Protein AF-A0A2A2Q968-F1 (afdb_monomer)

Mean predicted aligned error: 15.02 Å

Nearest PDB structures (foldseek):
  7ay3-assembly1_A  TM=5.368E-01  e=2.039E-04  uncultured bacterium
  6kjl-assembly1_A  TM=5.399E-01  e=2.958E-03  Bacillus sp. 41M-1
  2dcj-assembly1_B  TM=5.400E-01  e=4.885E-03  Bacillus sp. 41M-1
  6kka-assembly2_B  TM=5.449E-01  e=9.534E-03  Bacillus sp. 41M-1
  2dck-assembly1_A  TM=4.975E-01  e=1.066E-02  Bacillus sp. 41M-1

Structure (mmCIF, N/CA/C/O backbone):
data_AF-A0A2A2Q968-F1
#
_entry.id   AF-A0A2A2Q968-F1
#
loop_
_atom_site.group_PDB
_atom_site.id
_atom_site.type_symbol
_atom_site.label_atom_id
_atom_site.label_alt_id
_atom_site.label_comp_id
_atom_site.label_asym_id
_atom_site.label_entity_id
_atom_site.label_seq_id
_atom_site.pdbx_PDB_ins_code
_atom_site.Cartn_x
_atom_site.Cartn_y
_atom_site.Cartn_z
_atom_site.occupancy
_atom_site.B_iso_or_equiv
_atom_site.auth_seq_id
_atom_site.auth_comp_id
_atom_site.auth_asym_id
_atom_site.auth_atom_id
_atom_site.pdbx_PDB_model_num
ATOM 1 N N . MET A 1 1 ? 10.292 7.389 -37.054 1.00 38.84 1 MET A N 1
ATOM 2 C CA . MET A 1 1 ? 8.969 7.246 -36.407 1.00 38.84 1 MET A CA 1
ATOM 3 C C . MET A 1 1 ? 9.194 7.067 -34.912 1.00 38.84 1 MET A C 1
ATOM 5 O O . MET A 1 1 ? 9.838 6.102 -34.530 1.00 38.84 1 MET A O 1
ATOM 9 N N . LYS A 1 2 ? 8.790 8.039 -34.086 1.00 26.62 2 LYS A N 1
ATOM 10 C CA . LYS A 1 2 ? 8.903 7.987 -32.615 1.00 26.62 2 LYS A CA 1
ATOM 11 C C . LYS A 1 2 ? 7.632 7.336 -32.045 1.00 26.62 2 LYS A C 1
ATOM 13 O O . LYS A 1 2 ? 6.558 7.784 -32.443 1.00 26.62 2 LYS A O 1
ATOM 18 N N . PRO A 1 3 ? 7.698 6.357 -31.128 1.00 39.06 3 PRO A N 1
ATOM 19 C CA . PRO A 1 3 ? 6.503 5.900 -30.434 1.00 39.06 3 PRO A CA 1
ATOM 20 C C . PRO A 1 3 ? 6.161 6.864 -29.288 1.00 39.06 3 PRO A C 1
ATOM 22 O O . PRO A 1 3 ? 6.958 7.083 -28.376 1.00 39.06 3 PRO A O 1
ATOM 25 N N . LEU A 1 4 ? 4.967 7.459 -29.362 1.00 30.78 4 LEU A N 1
ATOM 26 C CA . LEU A 1 4 ? 4.315 8.146 -28.250 1.00 30.78 4 LEU A CA 1
ATOM 27 C C . LEU A 1 4 ? 3.847 7.092 -27.235 1.00 30.78 4 LEU A C 1
ATOM 29 O O . LEU A 1 4 ? 2.854 6.409 -27.467 1.00 30.78 4 LEU A O 1
ATOM 33 N N . PHE A 1 5 ? 4.525 6.989 -26.095 1.00 29.70 5 PHE A N 1
ATOM 34 C CA . PHE A 1 5 ? 3.937 6.403 -24.892 1.00 29.70 5 PHE A CA 1
ATOM 35 C C . PHE A 1 5 ? 3.218 7.520 -24.131 1.00 29.70 5 PHE A C 1
ATOM 37 O O . PHE A 1 5 ? 3.850 8.391 -23.535 1.00 29.70 5 PHE A O 1
ATOM 44 N N . HIS A 1 6 ? 1.888 7.532 -24.188 1.00 29.98 6 HIS A N 1
ATOM 45 C CA . HIS A 1 6 ? 1.076 8.331 -23.277 1.00 29.98 6 HIS A CA 1
ATOM 46 C C . HIS A 1 6 ? 0.893 7.563 -21.969 1.00 29.98 6 HIS A C 1
ATOM 48 O O . HIS A 1 6 ? 0.294 6.491 -21.938 1.00 29.98 6 HIS A O 1
ATOM 54 N N . ALA A 1 7 ? 1.439 8.127 -20.893 1.00 32.25 7 ALA A N 1
ATOM 55 C CA . ALA A 1 7 ? 1.190 7.695 -19.530 1.00 32.25 7 ALA A CA 1
ATOM 56 C C . ALA A 1 7 ? -0.286 7.945 -19.177 1.00 32.25 7 ALA A C 1
ATOM 58 O O . ALA A 1 7 ? -0.768 9.077 -19.232 1.00 32.25 7 ALA A O 1
ATOM 59 N N . LEU A 1 8 ? -1.003 6.880 -18.820 1.00 30.36 8 LEU A N 1
ATOM 60 C CA . LEU A 1 8 ? -2.335 6.954 -18.227 1.00 30.36 8 LEU A CA 1
ATOM 61 C C . LEU A 1 8 ? -2.199 7.505 -16.801 1.00 30.36 8 LEU A C 1
ATOM 63 O O . LEU A 1 8 ? -1.904 6.774 -15.861 1.00 30.36 8 LEU A O 1
ATOM 67 N N . ASN A 1 9 ? -2.393 8.815 -16.648 1.00 26.88 9 ASN A N 1
ATOM 68 C CA . ASN A 1 9 ? -2.528 9.458 -15.344 1.00 26.88 9 ASN A CA 1
ATOM 69 C C . ASN A 1 9 ? -3.903 9.107 -14.758 1.00 26.88 9 ASN A C 1
ATOM 71 O O . ASN A 1 9 ? -4.917 9.689 -15.136 1.00 26.88 9 ASN A O 1
ATOM 75 N N . PHE A 1 10 ? -3.933 8.138 -13.84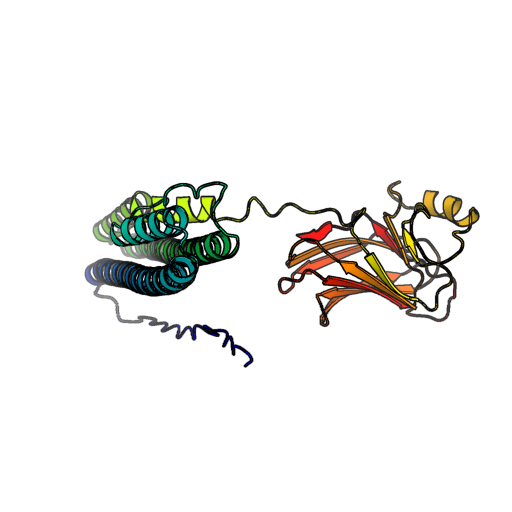6 1.00 31.28 10 PHE A N 1
ATOM 76 C CA . PHE A 1 10 ? -5.126 7.750 -13.100 1.00 31.28 10 PHE A CA 1
ATOM 77 C C . PHE A 1 10 ? -5.189 8.570 -11.804 1.00 31.28 10 PHE A C 1
ATOM 79 O O . PHE A 1 10 ? -4.562 8.225 -10.805 1.00 31.28 10 PHE A O 1
ATOM 86 N N . THR A 1 11 ? -5.900 9.697 -11.817 1.00 27.48 11 THR A N 1
ATOM 87 C CA . THR A 1 11 ? -6.206 10.476 -10.608 1.00 27.48 11 THR A CA 1
ATOM 88 C C . THR A 1 11 ? -7.576 10.064 -10.065 1.00 27.48 11 THR A C 1
ATOM 90 O O . THR A 1 11 ? -8.596 10.393 -10.674 1.00 27.48 11 THR A O 1
ATOM 93 N N . PRO A 1 12 ? -7.662 9.371 -8.914 1.00 34.50 12 PRO A N 1
ATOM 94 C CA . PRO A 1 12 ? -8.949 9.103 -8.295 1.00 34.50 12 PRO A CA 1
ATOM 95 C C . PRO A 1 12 ? -9.427 10.368 -7.570 1.00 34.50 12 PRO A C 1
ATOM 97 O O . PRO A 1 12 ? -8.892 10.761 -6.535 1.00 34.50 12 PRO A O 1
ATOM 100 N N . ARG A 1 13 ? -10.460 11.020 -8.114 1.00 30.14 13 ARG A N 1
ATOM 101 C CA . ARG A 1 13 ? -11.271 11.986 -7.363 1.00 30.14 13 ARG A CA 1
ATOM 102 C C . ARG A 1 13 ? -12.138 11.209 -6.373 1.00 30.14 13 ARG A C 1
ATOM 104 O O . ARG A 1 13 ? -13.133 10.606 -6.761 1.00 30.14 13 ARG A O 1
ATOM 111 N N . PHE A 1 14 ? -11.753 11.214 -5.101 1.00 30.59 14 PHE A N 1
ATOM 112 C CA . PHE A 1 14 ? -12.598 10.726 -4.015 1.00 30.59 14 PHE A CA 1
ATOM 113 C C . PHE A 1 14 ? -13.671 11.771 -3.700 1.00 30.59 14 PHE A C 1
ATOM 115 O O . PHE A 1 14 ? -13.377 12.825 -3.141 1.00 30.59 14 PHE A O 1
ATOM 122 N N . LEU A 1 15 ? -14.920 11.476 -4.059 1.00 27.20 15 LEU A N 1
ATOM 123 C CA . LEU A 1 15 ? -16.084 12.170 -3.519 1.00 27.20 15 LEU A CA 1
ATOM 124 C C . LEU A 1 15 ? -16.512 11.414 -2.252 1.00 27.20 15 LEU A C 1
ATOM 126 O O . LEU A 1 15 ? -17.123 10.350 -2.330 1.00 27.20 15 LEU A O 1
ATOM 130 N N . ALA A 1 16 ? -16.130 11.918 -1.080 1.00 29.25 16 ALA A N 1
ATOM 131 C CA . ALA A 1 16 ? -16.598 11.389 0.195 1.00 29.25 16 ALA A CA 1
ATOM 132 C C . ALA A 1 16 ? -18.006 11.934 0.468 1.00 29.25 16 ALA A C 1
ATOM 134 O O . ALA A 1 16 ? -18.166 13.089 0.857 1.00 29.25 16 ALA A O 1
ATOM 135 N N . VAL A 1 17 ? -19.034 11.113 0.253 1.00 31.19 17 VAL A N 1
ATOM 136 C CA . VAL A 1 17 ? -20.395 11.428 0.698 1.00 31.19 17 VAL A CA 1
ATOM 137 C C . VAL A 1 17 ? -20.523 10.990 2.157 1.00 31.19 17 VAL A C 1
ATOM 139 O O . VAL A 1 17 ? -20.694 9.811 2.462 1.00 31.19 17 VAL A O 1
ATOM 142 N N . PHE A 1 18 ? -20.394 11.956 3.064 1.00 34.81 18 PHE A N 1
ATOM 143 C CA . PHE A 1 18 ? -20.749 11.821 4.475 1.00 34.81 18 PHE A CA 1
ATOM 144 C C . PHE A 1 18 ? -22.265 12.003 4.610 1.00 34.81 18 PHE A C 1
ATOM 146 O O . PHE A 1 18 ? -22.760 13.120 4.492 1.00 34.81 18 PHE A O 1
ATOM 153 N N . PHE A 1 19 ? -23.004 10.925 4.869 1.00 39.06 19 PHE A N 1
ATOM 154 C CA . PHE A 1 19 ? -24.360 11.038 5.407 1.00 39.06 19 PHE A CA 1
ATOM 155 C C . PHE A 1 19 ? -24.296 10.866 6.926 1.00 39.06 19 PHE A C 1
ATOM 157 O O . PHE A 1 19 ? -24.069 9.768 7.428 1.00 39.06 19 PHE A O 1
ATOM 164 N N . LEU A 1 20 ? -24.454 11.989 7.631 1.00 46.66 20 LEU A N 1
ATOM 165 C CA . LEU A 1 20 ? -24.782 12.062 9.053 1.00 46.66 20 LEU A CA 1
ATOM 166 C C . LEU A 1 20 ? -26.306 11.881 9.167 1.00 46.66 20 LEU A C 1
ATOM 168 O O . LEU A 1 20 ? -27.046 12.703 8.630 1.00 46.66 20 LEU A O 1
ATOM 172 N N . PHE A 1 21 ? -26.783 10.835 9.843 1.00 49.59 21 PHE A N 1
ATOM 173 C CA . PHE A 1 21 ? -28.204 10.692 10.173 1.00 49.59 21 PHE A CA 1
ATOM 174 C C . PHE A 1 21 ? -28.447 11.175 11.607 1.00 49.59 21 PHE A C 1
ATOM 176 O O . PHE A 1 21 ? -27.921 10.607 12.560 1.00 49.59 21 PHE A O 1
ATOM 183 N N . ALA A 1 22 ? -29.240 12.239 11.746 1.00 42.78 22 ALA A N 1
ATOM 184 C CA . ALA A 1 22 ? -29.816 12.703 13.004 1.00 42.78 22 ALA A CA 1
ATOM 185 C C . ALA A 1 22 ? -31.347 12.724 12.842 1.00 42.78 22 ALA A C 1
ATOM 187 O O . ALA A 1 22 ? -31.871 13.530 12.074 1.00 42.78 22 ALA A O 1
ATOM 188 N N . GLY A 1 23 ? -32.053 11.822 13.531 1.00 36.41 23 GLY A N 1
ATOM 189 C CA . GLY A 1 23 ? -33.518 11.690 13.524 1.00 36.41 23 GLY A CA 1
ATOM 190 C C . GLY A 1 23 ? -34.058 11.137 14.858 1.00 36.41 23 GLY A C 1
ATOM 191 O O . GLY A 1 23 ? -33.265 10.614 15.642 1.00 36.41 23 GLY A O 1
ATOM 192 N N . PRO A 1 24 ? -35.363 11.307 15.172 1.00 38.56 24 PRO A N 1
ATOM 193 C CA . PRO A 1 24 ? -35.892 11.244 16.537 1.00 38.56 24 PRO A CA 1
ATOM 194 C C . PRO A 1 24 ? -36.118 9.825 17.090 1.00 38.56 24 PRO A C 1
ATOM 196 O O . PRO A 1 24 ? -36.399 8.878 16.360 1.00 38.56 24 PRO A O 1
ATOM 199 N N . LEU A 1 25 ? -36.030 9.730 18.425 1.00 42.38 25 LEU A N 1
ATOM 200 C CA . LEU A 1 25 ? -36.123 8.532 19.268 1.00 42.38 25 LEU A CA 1
ATOM 201 C C . LEU A 1 25 ? -37.492 7.824 19.182 1.00 42.38 25 LEU A C 1
ATOM 203 O O . LEU A 1 25 ? -38.396 8.115 19.962 1.00 42.38 25 LEU A O 1
ATOM 207 N N . ALA A 1 26 ? -37.612 6.840 18.293 1.00 39.88 26 ALA A N 1
ATOM 208 C CA . ALA A 1 26 ? -38.523 5.694 18.457 1.00 39.88 26 ALA A CA 1
ATOM 209 C C . ALA A 1 26 ? -38.026 4.402 17.764 1.00 39.88 26 ALA A C 1
ATOM 211 O O . ALA A 1 26 ? -38.693 3.379 17.836 1.00 39.88 26 ALA A O 1
ATOM 212 N N . ALA A 1 27 ? -36.844 4.414 17.139 1.00 51.31 27 ALA A N 1
ATOM 213 C CA . ALA A 1 27 ? -36.456 3.451 16.105 1.00 51.31 27 ALA A CA 1
ATOM 214 C C . ALA A 1 27 ? -35.133 2.728 16.427 1.00 51.31 27 ALA A C 1
ATOM 216 O O . ALA A 1 27 ? -34.191 2.783 15.653 1.00 51.31 27 ALA A O 1
ATOM 217 N N . ALA A 1 28 ? -35.006 2.117 17.608 1.00 52.50 28 ALA A N 1
ATOM 218 C CA . ALA A 1 28 ? -33.744 1.465 17.990 1.00 52.50 28 ALA A CA 1
ATOM 219 C C . ALA A 1 28 ? -33.481 0.150 17.232 1.00 52.50 28 ALA A C 1
ATOM 221 O O . ALA A 1 28 ? -32.337 -0.128 16.882 1.00 52.50 28 ALA A O 1
ATOM 222 N N . GLU A 1 29 ? -34.534 -0.635 16.993 1.00 51.69 29 GLU A N 1
ATOM 223 C CA . GLU A 1 29 ? -34.479 -1.915 16.271 1.00 51.69 29 GLU A CA 1
ATOM 224 C C . GLU A 1 29 ? -34.199 -1.673 14.779 1.00 51.69 29 GLU A C 1
ATOM 226 O O . GLU A 1 29 ? -33.207 -2.169 14.246 1.00 51.69 29 GLU A O 1
ATOM 231 N N . ASP A 1 30 ? -34.965 -0.761 14.168 1.00 63.50 30 ASP A N 1
ATOM 232 C CA . ASP A 1 30 ? -34.755 -0.286 12.795 1.00 63.50 30 ASP A CA 1
ATOM 233 C C . ASP A 1 30 ? -33.333 0.256 12.564 1.00 63.50 30 ASP A C 1
ATOM 235 O O . ASP A 1 30 ? -32.808 0.172 11.458 1.00 63.50 30 ASP A O 1
ATOM 239 N N . GLU A 1 31 ? -32.687 0.842 13.576 1.00 80.62 31 GLU A N 1
ATOM 240 C CA . GLU A 1 31 ? -31.382 1.484 13.405 1.00 80.62 31 GLU A CA 1
ATOM 241 C C . GLU A 1 31 ? -30.222 0.476 13.346 1.00 80.62 31 GLU A C 1
ATOM 243 O O . GLU A 1 31 ? -29.294 0.675 12.562 1.00 80.62 31 GLU A O 1
ATOM 248 N N . VAL A 1 32 ? -30.265 -0.621 14.115 1.00 85.56 32 VAL A N 1
ATOM 249 C CA . VAL A 1 32 ? -29.249 -1.691 14.024 1.00 85.56 32 VAL A CA 1
ATOM 250 C C . VAL A 1 32 ? -29.378 -2.435 12.693 1.00 85.56 32 VAL A C 1
ATOM 252 O O . VAL A 1 32 ? -28.372 -2.660 12.016 1.00 85.56 32 VAL A O 1
ATOM 255 N N . GLU A 1 33 ? -30.607 -2.730 12.271 1.00 87.00 33 GLU A N 1
ATOM 256 C CA . GLU A 1 33 ? -30.882 -3.352 10.974 1.00 87.00 33 GLU A CA 1
ATOM 257 C C . GLU A 1 33 ? -30.450 -2.444 9.809 1.00 87.00 33 GLU A C 1
ATOM 259 O O . GLU A 1 33 ? -29.757 -2.884 8.889 1.00 87.00 33 GLU A O 1
ATOM 264 N N . GLN A 1 34 ? -30.745 -1.140 9.872 1.00 88.31 34 GLN A N 1
ATOM 265 C CA . GLN A 1 34 ? -30.283 -0.171 8.869 1.00 88.31 34 GLN A CA 1
ATOM 266 C C . GLN A 1 34 ? -28.756 -0.099 8.774 1.00 88.31 34 GLN A C 1
ATOM 268 O O . GLN A 1 34 ? -28.214 0.037 7.671 1.00 88.31 34 GLN A O 1
ATOM 273 N N . LEU A 1 35 ? -28.047 -0.190 9.905 1.00 89.44 35 LEU A N 1
ATOM 274 C CA . LEU A 1 35 ? -26.585 -0.243 9.909 1.00 89.44 35 LEU A CA 1
ATOM 275 C C . LEU A 1 35 ? -26.077 -1.498 9.194 1.00 89.44 35 LEU A C 1
ATOM 277 O O . LEU A 1 35 ? -25.133 -1.400 8.406 1.00 89.44 35 LEU A O 1
ATOM 281 N N . GLN A 1 36 ? -26.711 -2.649 9.422 1.00 90.88 36 GLN A N 1
ATOM 282 C CA . GLN A 1 36 ? -26.355 -3.896 8.750 1.00 90.88 36 GLN A CA 1
ATOM 283 C C . GLN A 1 36 ? -26.597 -3.809 7.238 1.00 90.88 36 GLN A C 1
ATOM 285 O O . GLN A 1 36 ? -25.676 -4.058 6.461 1.00 90.88 36 GLN A O 1
ATOM 290 N N . VAL A 1 37 ? -27.775 -3.353 6.808 1.00 90.81 37 VAL A N 1
ATOM 291 C CA . VAL A 1 37 ? -28.098 -3.166 5.383 1.00 90.81 37 VAL A CA 1
ATOM 292 C C . VAL A 1 37 ? -27.105 -2.211 4.710 1.00 90.81 37 VAL A C 1
ATOM 294 O O . VAL A 1 37 ? -26.627 -2.457 3.598 1.00 90.81 37 VAL A O 1
ATOM 297 N N . ALA A 1 38 ? -26.748 -1.112 5.380 1.00 89.38 38 ALA A N 1
ATOM 298 C CA . ALA A 1 38 ? -25.768 -0.162 4.863 1.00 89.38 38 ALA A CA 1
ATOM 299 C C . ALA A 1 38 ? -24.358 -0.767 4.761 1.00 89.38 38 ALA A C 1
ATOM 301 O O . ALA A 1 38 ? -23.631 -0.466 3.807 1.00 89.38 38 ALA A O 1
ATOM 302 N N . PHE A 1 39 ? -23.966 -1.603 5.726 1.00 91.81 39 PHE A N 1
ATOM 303 C CA . PHE A 1 39 ? -22.702 -2.331 5.705 1.00 91.81 39 PHE A CA 1
ATOM 304 C C . PHE A 1 39 ? -22.655 -3.328 4.546 1.00 91.81 39 PHE A C 1
ATOM 306 O O . PHE A 1 39 ? -21.737 -3.253 3.731 1.00 91.81 39 PHE A O 1
ATOM 313 N N . GLU A 1 40 ? -23.660 -4.196 4.421 1.00 92.62 40 GLU A N 1
ATOM 314 C CA . GLU A 1 40 ? -23.745 -5.215 3.369 1.00 92.62 40 GLU A CA 1
ATOM 315 C C . GLU A 1 40 ? -23.697 -4.587 1.978 1.00 92.62 40 GLU A C 1
ATOM 317 O O . GLU A 1 40 ? -22.933 -5.028 1.117 1.00 92.62 40 GLU A O 1
ATOM 322 N N . LYS A 1 41 ? -24.427 -3.483 1.780 1.00 93.81 41 LYS A N 1
ATOM 323 C CA . LYS A 1 41 ? -24.377 -2.722 0.532 1.00 93.81 41 LYS A CA 1
ATOM 324 C C . LYS A 1 41 ? -22.966 -2.216 0.231 1.00 93.81 41 LYS A C 1
ATOM 326 O O . LYS A 1 41 ? -22.456 -2.439 -0.862 1.00 93.81 41 LYS A O 1
ATOM 331 N N . ARG A 1 42 ? -22.314 -1.550 1.190 1.00 91.56 42 ARG A N 1
ATOM 332 C CA . ARG A 1 42 ? -20.956 -1.007 0.994 1.00 91.56 42 ARG A CA 1
ATOM 333 C C . ARG A 1 42 ? -19.918 -2.104 0.780 1.00 91.56 42 ARG A C 1
ATOM 335 O O . ARG A 1 42 ? -18.971 -1.903 0.023 1.00 91.56 42 ARG A O 1
ATOM 342 N N . HIS A 1 43 ? -20.087 -3.242 1.441 1.00 92.19 43 HIS A N 1
ATOM 343 C CA . HIS A 1 43 ? -19.244 -4.411 1.250 1.00 92.19 43 HIS A CA 1
ATOM 344 C C . HIS A 1 43 ? -19.418 -4.985 -0.165 1.00 92.19 43 HIS A C 1
ATOM 346 O O . HIS A 1 43 ? -18.431 -5.217 -0.865 1.00 92.19 43 HIS A O 1
ATOM 352 N N . GLY A 1 44 ? -20.664 -5.114 -0.632 1.00 93.62 44 GLY A N 1
ATOM 353 C CA . GLY A 1 44 ? -20.989 -5.490 -2.009 1.00 93.62 44 GLY A CA 1
ATOM 354 C C . GLY A 1 44 ? -20.398 -4.528 -3.042 1.00 93.62 44 GLY A C 1
ATOM 355 O O . GLY A 1 44 ? -19.738 -4.971 -3.981 1.00 93.62 44 GLY A O 1
ATOM 356 N N . ASP A 1 45 ? -20.541 -3.217 -2.831 1.00 93.69 45 ASP A N 1
ATOM 357 C CA . ASP A 1 45 ? -19.965 -2.182 -3.698 1.00 93.69 45 ASP A CA 1
ATOM 358 C C . ASP A 1 45 ? -18.426 -2.281 -3.762 1.00 93.69 45 ASP A C 1
ATOM 360 O O . ASP A 1 45 ? -17.828 -2.115 -4.829 1.00 93.69 45 ASP A O 1
ATOM 364 N N . ALA A 1 46 ? -17.765 -2.577 -2.635 1.00 93.44 46 ALA A N 1
ATOM 365 C CA . ALA A 1 46 ? -16.316 -2.772 -2.589 1.00 93.44 46 ALA A CA 1
ATOM 366 C C . ALA A 1 46 ? -15.872 -3.997 -3.407 1.00 93.44 46 ALA A C 1
ATOM 368 O O . ALA A 1 46 ? -14.889 -3.906 -4.148 1.00 93.44 46 ALA A O 1
ATOM 369 N N . ASN A 1 47 ? -16.610 -5.108 -3.318 1.00 94.94 47 ASN A N 1
ATOM 370 C CA . ASN A 1 47 ? -16.352 -6.314 -4.109 1.00 94.94 47 ASN A CA 1
ATOM 371 C C . ASN A 1 47 ? -16.564 -6.059 -5.603 1.00 94.94 47 ASN A C 1
ATOM 373 O O . ASN A 1 47 ? -15.658 -6.302 -6.396 1.00 94.94 47 ASN A O 1
ATOM 377 N N . ALA A 1 48 ? -17.704 -5.472 -5.976 1.00 96.38 48 ALA A N 1
ATOM 378 C CA . ALA A 1 48 ? -18.018 -5.159 -7.367 1.00 96.38 48 ALA A CA 1
ATOM 379 C C . ALA A 1 48 ? -16.948 -4.257 -8.002 1.00 96.38 48 ALA A C 1
ATOM 381 O O . ALA A 1 48 ? -16.518 -4.482 -9.133 1.00 96.38 48 ALA A O 1
ATOM 382 N N . LYS A 1 49 ? -16.458 -3.265 -7.248 1.00 96.50 49 LYS A N 1
ATOM 383 C CA . LYS A 1 49 ? -15.382 -2.382 -7.700 1.00 96.50 49 LYS A CA 1
ATOM 384 C C . LYS A 1 49 ? -14.060 -3.123 -7.907 1.00 96.50 49 LYS A C 1
ATOM 386 O O . LYS A 1 49 ? -13.389 -2.866 -8.906 1.00 96.50 49 LYS A O 1
ATOM 391 N N . ARG A 1 50 ? -13.667 -4.010 -6.985 1.00 96.56 50 ARG A N 1
ATOM 392 C CA . ARG A 1 50 ? -12.465 -4.847 -7.148 1.00 96.56 50 ARG A CA 1
ATOM 393 C C . ARG A 1 50 ? -12.580 -5.679 -8.422 1.00 96.56 50 ARG A C 1
ATOM 395 O O . ARG A 1 50 ? -11.664 -5.654 -9.238 1.00 96.56 50 ARG A O 1
ATOM 402 N N . ASP A 1 51 ? -13.709 -6.354 -8.606 1.00 97.25 51 ASP A N 1
ATOM 403 C CA . ASP A 1 51 ? -13.930 -7.258 -9.735 1.00 97.25 51 ASP A CA 1
ATOM 404 C C . ASP A 1 51 ? -13.900 -6.500 -11.070 1.00 97.25 51 ASP A C 1
ATOM 406 O O . ASP A 1 51 ? -13.245 -6.929 -12.020 1.00 97.25 51 ASP A O 1
ATOM 410 N N . GLU A 1 52 ? -14.501 -5.306 -11.127 1.00 97.88 52 GLU A N 1
ATOM 411 C CA . GLU A 1 52 ? -14.410 -4.419 -12.290 1.00 97.88 52 GLU A CA 1
ATOM 412 C C . GLU A 1 52 ? -12.955 -4.015 -12.595 1.00 97.88 52 GLU A C 1
ATOM 414 O O . GLU A 1 52 ? -12.533 -3.990 -13.756 1.00 97.88 52 GLU A O 1
ATOM 419 N N . GLN A 1 53 ? -12.169 -3.680 -11.566 1.00 97.12 53 GLN A N 1
ATOM 420 C CA . GLN A 1 53 ? -10.765 -3.299 -11.730 1.00 97.12 53 GLN A CA 1
ATOM 421 C C . GLN A 1 53 ? -9.900 -4.473 -12.204 1.00 97.12 53 GLN A C 1
ATOM 423 O O . GLN A 1 53 ? -9.065 -4.277 -13.090 1.00 97.12 53 GLN A O 1
ATOM 428 N N . LEU A 1 54 ? -10.115 -5.674 -11.660 1.00 97.31 54 LEU A N 1
ATOM 429 C CA . LEU A 1 54 ? -9.419 -6.892 -12.079 1.00 97.31 54 LEU A CA 1
ATOM 430 C C . LEU A 1 54 ? -9.758 -7.252 -13.528 1.00 97.31 54 LEU A C 1
ATOM 432 O O . LEU A 1 54 ? -8.845 -7.403 -14.335 1.00 97.31 54 LEU A O 1
ATOM 436 N N . ALA A 1 55 ? -11.040 -7.248 -13.902 1.00 97.31 55 ALA A N 1
ATOM 437 C CA . ALA A 1 55 ? -11.466 -7.540 -15.270 1.00 97.31 55 ALA A CA 1
ATOM 438 C C . ALA A 1 55 ? -10.849 -6.568 -16.295 1.00 97.31 55 ALA A C 1
ATOM 440 O O . ALA A 1 55 ? -10.397 -6.968 -17.375 1.00 97.31 55 ALA A O 1
ATOM 441 N N . LYS A 1 56 ? -10.774 -5.272 -15.954 1.00 97.75 56 LYS A N 1
ATOM 442 C CA . LYS A 1 56 ? -10.093 -4.266 -16.788 1.00 97.75 56 LYS A CA 1
ATOM 443 C C . LYS A 1 56 ? -8.593 -4.529 -16.895 1.00 97.75 56 LYS A C 1
ATOM 445 O O . LYS A 1 56 ? -8.038 -4.407 -17.990 1.00 97.75 56 LYS A O 1
ATOM 450 N N . LEU A 1 57 ? -7.940 -4.877 -15.786 1.00 97.94 57 LEU A N 1
ATOM 451 C CA . LEU A 1 57 ? -6.513 -5.191 -15.760 1.00 97.94 57 LEU A CA 1
ATOM 452 C C . LEU A 1 57 ? -6.196 -6.422 -16.622 1.00 97.94 57 LEU A C 1
ATOM 454 O O . LEU A 1 57 ? -5.294 -6.364 -17.455 1.00 97.94 57 LEU A O 1
ATOM 458 N N . GLU A 1 58 ? -6.960 -7.501 -16.474 1.00 97.62 58 GLU A N 1
ATOM 459 C CA . GLU A 1 58 ? -6.808 -8.748 -17.234 1.00 97.62 58 GLU A CA 1
ATOM 460 C C . GLU A 1 58 ? -7.042 -8.536 -18.733 1.00 97.62 58 GLU A C 1
ATOM 462 O O . GLU A 1 58 ? -6.252 -8.991 -19.565 1.00 97.62 58 GLU A O 1
ATOM 467 N N . THR A 1 59 ? -8.066 -7.760 -19.097 1.00 98.06 59 THR A N 1
ATOM 468 C CA . THR A 1 59 ? -8.323 -7.375 -20.494 1.00 98.06 59 THR A CA 1
ATOM 469 C C . THR A 1 59 ? -7.149 -6.584 -21.079 1.00 98.06 59 THR A C 1
ATOM 471 O O . THR A 1 59 ? -6.694 -6.855 -22.191 1.00 98.06 59 THR A O 1
ATOM 474 N N . GLY A 1 60 ? -6.621 -5.609 -20.332 1.00 97.81 60 GLY A N 1
ATOM 475 C CA . GLY A 1 60 ? -5.473 -4.815 -20.770 1.00 97.81 60 GLY A CA 1
ATOM 476 C C . GLY A 1 60 ? -4.201 -5.653 -20.922 1.00 97.81 60 GLY A C 1
ATOM 477 O O . GLY A 1 60 ? -3.470 -5.503 -21.904 1.00 97.81 60 GLY A O 1
ATOM 478 N N . TYR A 1 61 ? -3.959 -6.563 -19.980 1.00 98.31 61 TYR A N 1
ATOM 479 C CA . TYR A 1 61 ? -2.784 -7.423 -19.977 1.00 98.31 61 TYR A CA 1
ATOM 480 C C . TYR A 1 61 ? -2.810 -8.447 -21.113 1.00 98.31 61 TYR A C 1
ATOM 482 O O . TYR A 1 61 ? -1.852 -8.531 -21.881 1.00 98.31 61 TYR A O 1
ATOM 490 N N . THR A 1 62 ? -3.929 -9.145 -21.311 1.00 98.19 62 THR A N 1
ATOM 491 C CA . THR A 1 62 ? -4.094 -10.090 -22.430 1.00 98.19 62 THR A CA 1
ATOM 492 C C . THR A 1 62 ? -3.988 -9.395 -23.789 1.00 98.19 62 THR A C 1
ATOM 494 O O . THR A 1 62 ? -3.369 -9.929 -24.710 1.00 98.19 62 THR A O 1
ATOM 497 N N . ALA A 1 63 ? -4.500 -8.167 -23.931 1.00 98.12 63 ALA A N 1
ATOM 498 C CA . ALA A 1 63 ? -4.303 -7.374 -25.144 1.00 98.12 63 ALA A CA 1
ATOM 499 C C . ALA A 1 63 ? -2.823 -7.018 -25.384 1.00 98.12 63 ALA A C 1
ATOM 501 O O . ALA A 1 63 ? -2.359 -7.059 -26.526 1.00 98.12 63 ALA A O 1
ATOM 502 N N . ALA A 1 64 ? -2.069 -6.685 -24.331 1.00 97.88 64 ALA A N 1
ATOM 503 C CA . ALA A 1 64 ? -0.635 -6.423 -24.431 1.00 97.88 64 ALA A CA 1
ATOM 504 C C . ALA A 1 64 ? 0.158 -7.688 -24.804 1.00 97.88 64 ALA A C 1
ATOM 506 O O . ALA A 1 64 ? 1.009 -7.626 -25.692 1.00 97.88 64 ALA A O 1
ATOM 507 N N . LEU A 1 65 ? -0.170 -8.835 -24.199 1.00 98.06 65 LEU A N 1
ATOM 508 C CA . LEU A 1 65 ? 0.423 -10.131 -24.536 1.00 98.06 65 LEU A CA 1
ATOM 509 C C . LEU A 1 65 ? 0.163 -10.506 -25.998 1.00 98.06 65 LEU A C 1
ATOM 511 O O . LEU A 1 65 ? 1.100 -10.877 -26.693 1.00 98.06 65 LEU A O 1
ATOM 515 N N . ASN A 1 66 ? -1.060 -10.329 -26.506 1.00 97.69 66 ASN A N 1
ATOM 516 C CA . ASN A 1 66 ? -1.381 -10.614 -27.909 1.00 97.69 66 ASN A CA 1
ATOM 517 C C . ASN A 1 66 ? -0.563 -9.759 -28.893 1.00 97.69 66 ASN A C 1
ATOM 519 O O . ASN A 1 66 ? -0.052 -10.275 -29.885 1.00 97.69 66 ASN A O 1
ATOM 523 N N . ARG A 1 67 ? -0.355 -8.470 -28.594 1.00 97.50 67 ARG A N 1
ATOM 524 C CA . ARG A 1 67 ? 0.537 -7.616 -29.401 1.00 97.50 67 ARG A CA 1
ATOM 525 C C . ARG A 1 67 ? 1.985 -8.106 -29.361 1.00 97.50 67 ARG A C 1
ATOM 527 O O . ARG A 1 67 ? 2.678 -8.047 -30.375 1.00 97.50 67 ARG A O 1
ATOM 534 N N . HIS A 1 68 ? 2.443 -8.584 -28.202 1.00 96.44 68 HIS A N 1
ATOM 535 C CA . HIS A 1 68 ? 3.786 -9.148 -28.057 1.00 96.44 68 HIS A CA 1
ATOM 536 C C . HIS A 1 68 ? 3.931 -10.472 -28.815 1.00 96.44 68 HIS A C 1
ATOM 538 O O . HIS A 1 68 ? 4.921 -10.676 -29.512 1.00 96.44 68 HIS A O 1
ATOM 544 N N . ILE A 1 69 ? 2.903 -11.322 -28.782 1.00 97.12 69 ILE A N 1
ATOM 545 C CA . ILE A 1 69 ? 2.815 -12.541 -29.591 1.00 97.12 69 ILE A CA 1
ATOM 546 C C . ILE A 1 69 ? 2.996 -12.208 -31.074 1.00 97.12 69 ILE A C 1
ATOM 548 O O . ILE A 1 69 ? 3.803 -12.848 -31.741 1.00 97.12 69 ILE A O 1
ATOM 552 N N . ASP A 1 70 ? 2.300 -11.200 -31.602 1.00 96.50 70 ASP A N 1
ATOM 553 C CA . ASP A 1 70 ? 2.404 -10.848 -33.024 1.00 96.50 70 ASP A CA 1
ATOM 554 C C . ASP A 1 70 ? 3.804 -10.345 -33.413 1.00 96.50 70 ASP A C 1
ATOM 556 O O . ASP A 1 70 ? 4.299 -10.651 -34.500 1.00 96.50 70 ASP A O 1
ATOM 560 N N . LYS A 1 71 ? 4.491 -9.655 -32.497 1.00 94.62 71 LYS A N 1
ATOM 561 C CA . LYS A 1 71 ? 5.890 -9.241 -32.671 1.00 94.62 71 LYS A CA 1
ATOM 562 C C . LYS A 1 71 ? 6.843 -10.439 -32.718 1.00 94.62 71 LYS A C 1
ATOM 564 O O . LYS A 1 71 ? 7.708 -10.495 -33.587 1.00 94.62 71 LYS A O 1
ATOM 569 N N . VAL A 1 72 ? 6.676 -11.400 -31.812 1.00 94.00 72 VAL A N 1
ATOM 570 C CA . VAL A 1 72 ? 7.511 -12.611 -31.737 1.00 94.00 72 VAL A CA 1
ATOM 571 C C . VAL A 1 72 ? 7.219 -13.575 -32.896 1.00 94.00 72 VAL A C 1
ATOM 573 O O . VAL A 1 72 ? 8.134 -14.204 -33.433 1.00 94.00 72 VAL A O 1
ATOM 576 N N . LYS A 1 73 ? 5.966 -13.655 -33.364 1.00 95.06 73 LYS A N 1
ATOM 577 C CA . LYS A 1 73 ? 5.614 -14.403 -34.583 1.00 95.06 73 LYS A CA 1
ATOM 578 C C . LYS A 1 73 ? 6.418 -13.913 -35.785 1.00 95.06 73 LYS A C 1
ATOM 580 O O . LYS A 1 73 ? 6.907 -14.732 -36.556 1.00 95.06 73 LYS A O 1
ATOM 585 N N . ALA A 1 74 ? 6.597 -12.597 -35.923 1.00 93.94 74 ALA A N 1
ATOM 586 C CA . ALA A 1 74 ? 7.370 -12.017 -37.019 1.00 93.94 74 ALA A CA 1
ATOM 587 C C . ALA A 1 74 ? 8.859 -12.415 -36.990 1.00 93.94 74 ALA A C 1
ATOM 589 O O . ALA A 1 74 ? 9.503 -12.415 -38.036 1.00 93.94 74 ALA A O 1
ATOM 590 N N . SER A 1 75 ? 9.402 -12.789 -35.825 1.00 90.81 75 SER A N 1
ATOM 591 C CA . SER A 1 75 ? 10.771 -13.302 -35.693 1.00 90.81 75 SER A CA 1
ATOM 592 C C . SER A 1 75 ? 10.887 -14.826 -35.837 1.00 90.81 75 SER A C 1
ATOM 594 O O . SER A 1 75 ? 11.994 -15.349 -35.761 1.00 90.81 75 SER A O 1
ATOM 596 N N . GLY A 1 76 ? 9.777 -15.549 -36.028 1.00 93.19 76 GLY A N 1
ATOM 597 C CA . GLY A 1 76 ? 9.777 -17.002 -36.230 1.00 93.19 76 GLY A CA 1
ATOM 598 C C . GLY A 1 76 ? 10.132 -17.837 -34.993 1.00 93.19 76 GLY A C 1
ATOM 599 O O . GLY A 1 76 ? 10.494 -19.002 -35.143 1.00 93.19 76 GLY A O 1
ATOM 600 N N . ASN A 1 77 ? 10.038 -17.279 -33.779 1.00 91.56 77 ASN A N 1
ATOM 601 C CA . ASN A 1 77 ? 10.343 -18.014 -32.547 1.00 91.56 77 ASN A CA 1
ATOM 602 C C . ASN A 1 77 ? 9.080 -18.679 -31.974 1.00 91.56 77 ASN A C 1
ATOM 604 O O . ASN A 1 77 ? 8.290 -18.033 -31.286 1.00 91.56 77 ASN A O 1
ATOM 608 N N . LEU A 1 78 ? 8.883 -19.968 -32.267 1.00 92.56 78 LEU A N 1
ATOM 609 C CA . LEU A 1 78 ? 7.705 -20.721 -31.825 1.00 92.56 78 LEU A CA 1
ATOM 610 C C . LEU A 1 78 ? 7.625 -20.866 -30.296 1.00 92.56 78 LEU A C 1
ATOM 612 O O . LEU A 1 78 ? 6.541 -20.726 -29.740 1.00 92.56 78 LEU A O 1
ATOM 616 N N . GLU A 1 79 ? 8.750 -21.096 -29.620 1.00 92.50 79 GLU A N 1
ATOM 617 C CA . GLU A 1 79 ? 8.788 -21.318 -28.165 1.00 92.50 79 GLU A CA 1
ATOM 618 C C . GLU A 1 79 ? 8.304 -20.089 -27.383 1.00 92.50 79 GLU A C 1
ATOM 620 O O . GLU A 1 79 ? 7.478 -20.189 -26.471 1.00 92.50 79 GLU A O 1
ATOM 625 N N . ASP A 1 80 ? 8.749 -18.899 -27.791 1.00 92.19 80 ASP A N 1
ATOM 626 C CA . ASP A 1 80 ? 8.305 -17.643 -27.181 1.00 92.19 80 ASP A CA 1
ATOM 627 C C . ASP A 1 80 ? 6.808 -17.390 -27.444 1.00 92.19 80 ASP A C 1
ATOM 629 O O . ASP A 1 80 ? 6.097 -16.895 -26.567 1.00 92.19 80 ASP A O 1
ATOM 633 N N . VAL A 1 81 ? 6.303 -17.756 -28.631 1.00 95.56 81 VAL A N 1
ATOM 634 C CA . VAL A 1 81 ? 4.870 -17.654 -28.957 1.00 95.56 81 VAL A CA 1
ATOM 635 C C . VAL A 1 81 ? 4.036 -18.582 -28.076 1.00 95.56 81 VAL A C 1
ATOM 637 O O . VAL A 1 81 ? 3.000 -18.151 -27.569 1.00 95.56 81 VAL A O 1
ATOM 640 N N . LEU A 1 82 ? 4.468 -19.832 -27.887 1.00 95.06 82 LEU A N 1
ATOM 641 C CA . LEU A 1 82 ? 3.769 -20.798 -27.036 1.00 95.06 82 LEU A CA 1
ATOM 642 C C . LEU A 1 82 ? 3.730 -20.318 -25.586 1.00 95.06 82 LEU A C 1
ATOM 644 O O . LEU A 1 82 ? 2.649 -20.235 -25.011 1.00 95.06 82 LEU A O 1
ATOM 648 N N . THR A 1 83 ? 4.870 -19.875 -25.053 1.00 95.06 83 THR A N 1
ATOM 649 C CA . THR A 1 83 ? 4.965 -19.355 -23.681 1.00 95.06 83 THR A CA 1
ATOM 650 C C . THR A 1 83 ? 3.998 -18.187 -23.448 1.00 95.06 83 THR A C 1
ATOM 652 O O . THR A 1 83 ? 3.283 -18.145 -22.449 1.00 95.06 83 THR A O 1
ATOM 655 N N . LEU A 1 84 ? 3.942 -17.228 -24.376 1.00 96.69 84 LEU A N 1
ATOM 656 C CA . LEU A 1 84 ? 3.037 -16.082 -24.257 1.00 96.69 84 LEU A CA 1
ATOM 657 C C . LEU A 1 84 ? 1.565 -16.475 -24.400 1.00 96.69 84 LEU A C 1
ATOM 659 O O . LEU A 1 84 ? 0.705 -15.867 -23.764 1.00 96.69 84 LEU A O 1
ATOM 663 N N . ARG A 1 85 ? 1.257 -17.467 -25.241 1.00 96.62 85 ARG A N 1
ATOM 664 C CA . ARG A 1 85 ? -0.108 -17.979 -25.389 1.00 96.62 85 ARG A CA 1
ATOM 665 C C . ARG A 1 85 ? -0.571 -18.668 -24.110 1.00 96.62 85 ARG A C 1
ATOM 667 O O . ARG A 1 85 ? -1.697 -18.436 -23.685 1.00 96.62 85 ARG A O 1
ATOM 674 N N . ASP A 1 86 ? 0.291 -19.468 -23.499 1.00 96.31 86 ASP A N 1
ATOM 675 C CA . ASP A 1 86 ? -0.024 -20.177 -22.262 1.00 96.31 86 ASP A CA 1
ATOM 676 C C . ASP A 1 86 ? -0.273 -19.186 -21.114 1.00 96.31 86 ASP A C 1
ATOM 678 O O . ASP A 1 86 ? -1.223 -19.356 -20.353 1.00 96.31 86 ASP A O 1
ATOM 682 N N . GLU A 1 87 ? 0.479 -18.081 -21.060 1.00 97.44 87 GLU A N 1
ATOM 683 C CA . GLU A 1 87 ? 0.212 -16.975 -20.130 1.00 97.44 87 GLU A CA 1
ATOM 684 C C . GLU A 1 87 ? -1.173 -16.341 -20.358 1.00 97.44 87 GLU A C 1
ATOM 686 O O . GLU A 1 87 ? -1.913 -16.100 -19.403 1.00 97.44 87 GLU A O 1
ATOM 691 N N . VAL A 1 88 ? -1.559 -16.080 -21.616 1.00 97.62 88 VAL A N 1
ATOM 692 C CA . VAL A 1 88 ? -2.891 -15.533 -21.943 1.00 97.62 88 VAL A CA 1
ATOM 693 C C . VAL A 1 88 ? -4.000 -16.462 -21.452 1.00 97.62 88 VAL A C 1
ATOM 695 O O . VAL A 1 88 ? -4.985 -15.989 -20.883 1.00 97.62 88 VAL A O 1
ATOM 698 N N . GLU A 1 89 ? -3.855 -17.767 -21.668 1.00 97.12 89 GLU A N 1
ATOM 699 C CA . GLU A 1 89 ? -4.848 -18.748 -21.233 1.00 97.12 89 GLU A CA 1
ATOM 700 C C . GLU A 1 89 ? -4.878 -18.891 -19.707 1.00 97.12 89 GLU A C 1
ATOM 702 O O . GLU A 1 89 ? -5.961 -18.953 -19.128 1.00 97.12 89 GLU A O 1
ATOM 707 N N . ALA A 1 90 ? -3.726 -18.825 -19.035 1.00 96.38 90 ALA A N 1
ATOM 708 C CA . ALA A 1 90 ? -3.656 -18.827 -17.577 1.00 96.38 90 ALA A CA 1
ATOM 709 C C . ALA A 1 90 ? -4.384 -17.615 -16.964 1.00 96.38 90 ALA A C 1
ATOM 711 O O . ALA A 1 90 ? -5.153 -17.780 -16.013 1.00 96.38 90 ALA A O 1
ATOM 712 N N . VAL A 1 91 ? -4.217 -16.419 -17.546 1.00 96.88 91 VAL A N 1
ATOM 713 C CA . VAL A 1 91 ? -4.935 -15.201 -17.125 1.00 96.88 91 VAL A CA 1
ATOM 714 C C . VAL A 1 91 ? -6.441 -15.346 -17.346 1.00 96.88 91 VAL A C 1
ATOM 716 O O . VAL A 1 91 ? -7.217 -15.058 -16.442 1.00 96.88 91 VAL A O 1
ATOM 719 N N . LYS A 1 92 ? -6.879 -15.831 -18.516 1.00 94.75 92 LYS A N 1
ATOM 720 C CA . LYS A 1 92 ? -8.312 -16.043 -18.801 1.00 94.75 92 LYS A CA 1
ATOM 721 C C . LYS A 1 92 ? -8.957 -17.092 -17.897 1.00 94.75 92 LYS A C 1
ATOM 723 O O . LYS A 1 92 ? -10.144 -16.990 -17.607 1.00 94.75 92 LYS A O 1
ATOM 728 N N . ALA A 1 93 ? -8.191 -18.094 -17.474 1.00 95.19 93 ALA A N 1
ATOM 729 C CA . ALA A 1 93 ? -8.642 -19.109 -16.531 1.00 95.19 93 ALA A CA 1
ATOM 730 C C . ALA A 1 93 ? -8.729 -18.590 -15.082 1.00 95.19 93 ALA A C 1
ATOM 732 O O . ALA A 1 93 ? -9.128 -19.345 -14.199 1.00 95.19 93 ALA A O 1
ATOM 733 N N . GLY A 1 94 ? -8.347 -17.332 -14.820 1.00 92.31 94 GLY A N 1
ATOM 734 C CA . GLY A 1 94 ? -8.309 -16.764 -13.471 1.00 92.31 94 GLY A CA 1
ATOM 735 C C . GLY A 1 94 ? -7.226 -17.392 -12.593 1.00 92.31 94 GLY A C 1
ATOM 736 O O . GLY A 1 94 ? -7.371 -17.432 -11.373 1.00 92.31 94 GLY A O 1
ATOM 737 N N . THR A 1 95 ? -6.161 -17.926 -13.202 1.00 91.94 95 THR A N 1
ATOM 738 C CA . THR A 1 95 ? -5.078 -18.585 -12.464 1.00 91.94 95 THR A CA 1
ATOM 739 C C . THR A 1 95 ? -4.337 -17.558 -11.617 1.00 91.94 95 THR A C 1
ATOM 741 O O . THR A 1 95 ? -3.852 -16.555 -12.139 1.00 91.94 95 THR A O 1
ATOM 744 N N . ASP A 1 96 ? -4.221 -17.820 -10.317 1.00 87.19 96 ASP A N 1
ATOM 745 C CA . ASP A 1 96 ? -3.461 -16.994 -9.385 1.00 87.19 96 ASP A CA 1
ATOM 746 C C . ASP A 1 96 ? -2.893 -17.839 -8.229 1.00 87.19 96 ASP A C 1
ATOM 748 O O . ASP A 1 96 ? -3.663 -18.539 -7.568 1.00 87.19 96 ASP A O 1
ATOM 752 N N . PRO A 1 97 ? -1.577 -17.780 -7.947 1.00 89.31 97 PRO A N 1
ATOM 753 C CA . PRO A 1 97 ? -0.541 -17.073 -8.703 1.00 89.31 97 PRO A CA 1
ATOM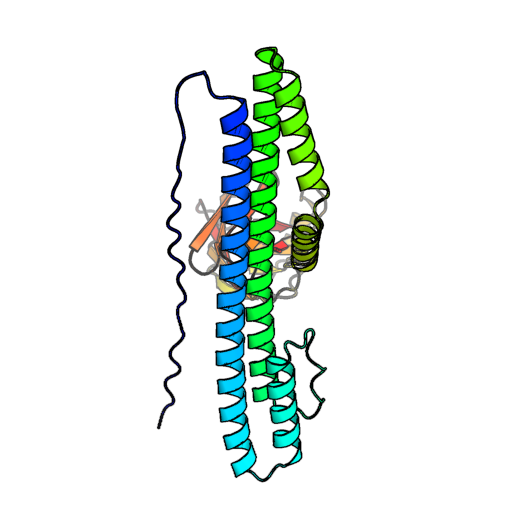 754 C C . PRO A 1 97 ? -0.350 -17.664 -10.101 1.00 89.31 97 PRO A C 1
ATOM 756 O O . PRO A 1 97 ? -0.551 -18.857 -10.323 1.00 89.31 97 PRO A O 1
ATOM 759 N N . LEU A 1 98 ? 0.048 -16.823 -11.055 1.00 93.19 98 LEU A N 1
ATOM 760 C CA . LEU A 1 98 ? 0.350 -17.308 -12.402 1.00 93.19 98 LEU A CA 1
ATOM 761 C C . LEU A 1 98 ? 1.662 -18.110 -12.396 1.00 93.19 98 LEU A C 1
ATOM 763 O O . LEU A 1 98 ? 2.506 -17.902 -11.515 1.00 93.19 98 LEU A O 1
ATOM 767 N N . PRO A 1 99 ? 1.832 -19.042 -13.349 1.00 92.69 99 PRO A N 1
ATOM 768 C CA . PRO A 1 99 ? 3.006 -19.901 -13.402 1.00 92.69 99 PRO A CA 1
ATOM 769 C C . PRO A 1 99 ? 4.314 -19.110 -13.474 1.00 92.69 99 PRO A C 1
ATOM 771 O O . PRO A 1 99 ? 4.382 -18.012 -14.028 1.00 92.69 99 PRO A O 1
ATOM 774 N N . ALA A 1 100 ? 5.384 -19.693 -12.934 1.00 92.50 100 ALA A N 1
ATOM 775 C CA . ALA A 1 100 ? 6.703 -19.084 -13.008 1.00 92.50 100 ALA A CA 1
ATOM 776 C C . ALA A 1 100 ? 7.143 -18.918 -14.471 1.00 92.50 100 ALA A C 1
ATOM 778 O O . ALA A 1 100 ? 7.086 -19.862 -15.261 1.00 92.50 100 ALA A O 1
ATOM 779 N N . LEU A 1 101 ? 7.631 -17.724 -14.814 1.00 91.50 101 LEU A N 1
ATOM 780 C CA . LEU A 1 101 ? 8.161 -17.462 -16.148 1.00 91.50 101 LEU A CA 1
ATOM 781 C C . LEU A 1 101 ? 9.411 -18.313 -16.427 1.00 91.50 101 LEU A C 1
ATOM 783 O O . LEU A 1 101 ? 10.265 -18.452 -15.544 1.00 91.50 101 LEU A O 1
ATOM 787 N N . PRO A 1 102 ? 9.598 -18.807 -17.665 1.00 89.94 102 PRO A N 1
ATOM 788 C CA . PRO A 1 102 ? 10.828 -19.492 -18.029 1.00 89.94 102 PRO A CA 1
ATOM 789 C C . PRO A 1 102 ? 12.019 -18.528 -17.973 1.00 89.94 102 PRO A C 1
ATOM 791 O O . PRO A 1 102 ? 11.906 -17.334 -18.266 1.00 89.94 102 PRO A O 1
ATOM 794 N N . ALA A 1 103 ? 13.204 -19.048 -17.639 1.00 88.31 103 ALA A N 1
ATOM 795 C CA . ALA A 1 103 ? 14.423 -18.237 -17.538 1.00 88.31 103 ALA A CA 1
ATOM 796 C C . ALA A 1 103 ? 14.745 -17.497 -18.852 1.00 88.31 103 ALA A C 1
ATOM 798 O O . ALA A 1 103 ? 15.206 -16.349 -18.828 1.00 88.31 103 ALA A O 1
ATOM 799 N N . THR A 1 104 ? 14.424 -18.133 -19.981 1.00 87.94 104 THR A N 1
ATOM 800 C CA . THR A 1 104 ? 14.581 -17.634 -21.352 1.00 87.94 104 THR A CA 1
ATOM 801 C C . THR A 1 104 ? 13.598 -16.526 -21.732 1.00 87.94 104 THR A C 1
ATOM 803 O O . THR A 1 104 ? 13.799 -15.891 -22.763 1.00 87.94 104 THR A O 1
ATOM 806 N N . ALA A 1 105 ? 12.577 -16.237 -20.912 1.00 90.62 105 ALA A N 1
ATOM 807 C CA . ALA A 1 105 ? 11.597 -15.201 -21.220 1.00 90.62 105 ALA A CA 1
ATOM 808 C C . ALA A 1 105 ? 12.271 -13.845 -21.479 1.00 90.62 105 ALA A C 1
ATOM 810 O O . ALA A 1 105 ? 13.134 -13.382 -20.715 1.00 90.62 105 ALA A O 1
ATOM 811 N N . THR A 1 106 ? 11.830 -13.198 -22.557 1.00 91.19 106 THR A N 1
ATOM 812 C CA . THR A 1 106 ? 12.311 -11.877 -22.972 1.00 91.19 106 THR A CA 1
ATOM 813 C C . THR A 1 106 ? 12.121 -10.835 -21.867 1.00 91.19 106 THR A C 1
ATOM 815 O O . THR A 1 106 ? 11.178 -10.897 -21.074 1.00 91.19 106 THR A O 1
ATOM 818 N N . GLN A 1 107 ? 13.008 -9.836 -21.817 1.00 90.12 107 GLN A N 1
ATOM 819 C CA . GLN A 1 107 ? 12.905 -8.745 -20.841 1.00 90.12 107 GLN A CA 1
ATOM 820 C C . GLN A 1 107 ? 11.572 -7.990 -20.963 1.00 90.12 107 GLN A C 1
ATOM 822 O O . GLN A 1 107 ? 10.990 -7.603 -19.954 1.00 90.12 107 GLN A O 1
ATOM 827 N N . GLU A 1 108 ? 11.072 -7.817 -22.188 1.00 90.81 108 GLU A N 1
ATOM 828 C CA . GLU A 1 108 ? 9.776 -7.190 -22.456 1.00 90.81 108 GLU A CA 1
ATOM 829 C C . GLU A 1 108 ? 8.625 -7.986 -21.827 1.00 90.81 108 GLU A C 1
ATOM 831 O O . GLU A 1 108 ? 7.794 -7.403 -21.134 1.00 90.81 108 GLU A O 1
ATOM 836 N N . PHE A 1 109 ? 8.623 -9.318 -21.962 1.00 94.81 109 PHE A N 1
ATOM 837 C CA . PHE A 1 109 ? 7.616 -10.164 -21.319 1.00 94.81 109 PHE A CA 1
ATOM 838 C C . PHE A 1 109 ? 7.716 -10.115 -19.787 1.00 94.81 109 PHE A C 1
ATOM 840 O O . PHE A 1 109 ? 6.714 -9.888 -19.110 1.00 94.81 109 PHE A O 1
ATOM 847 N N . LYS A 1 110 ? 8.931 -10.216 -19.234 1.00 93.56 110 LYS A N 1
ATOM 848 C CA . LYS A 1 110 ? 9.171 -10.069 -17.787 1.00 93.56 110 LYS A CA 1
ATOM 849 C C . LYS A 1 110 ? 8.662 -8.725 -17.255 1.00 93.56 110 LYS A C 1
ATOM 851 O O . LYS A 1 110 ? 8.075 -8.671 -16.178 1.00 93.56 110 LYS A O 1
ATOM 856 N N . GLN A 1 111 ? 8.845 -7.642 -18.010 1.00 91.75 111 GLN A N 1
ATOM 857 C CA . GLN A 1 111 ? 8.361 -6.320 -17.620 1.00 91.75 111 GLN A CA 1
ATOM 858 C C . GLN A 1 111 ? 6.830 -6.219 -17.683 1.00 91.75 111 GLN A C 1
ATOM 860 O O . GLN A 1 111 ? 6.232 -5.665 -16.763 1.00 91.75 111 GLN A O 1
ATOM 865 N N . LEU A 1 112 ? 6.195 -6.773 -18.724 1.00 94.62 112 LEU A N 1
ATOM 866 C CA . LEU A 1 112 ? 4.732 -6.840 -18.825 1.00 94.62 112 LEU A CA 1
ATOM 867 C C . LEU A 1 112 ? 4.129 -7.609 -17.641 1.00 94.62 112 LEU A C 1
ATOM 869 O O . LEU A 1 112 ? 3.205 -7.113 -17.000 1.00 94.62 112 LEU A O 1
ATOM 873 N N . ARG A 1 113 ? 4.692 -8.785 -17.330 1.00 95.94 113 ARG A N 1
ATOM 874 C CA . ARG A 1 113 ? 4.337 -9.618 -16.172 1.00 95.94 113 ARG A CA 1
ATOM 875 C C . ARG A 1 113 ? 4.426 -8.833 -14.867 1.00 95.94 113 ARG A C 1
ATOM 877 O O . ARG A 1 113 ? 3.445 -8.732 -14.138 1.00 95.94 113 ARG A O 1
ATOM 884 N N . LYS A 1 114 ? 5.583 -8.222 -14.613 1.00 92.25 114 LYS A N 1
ATOM 885 C CA . LYS A 1 114 ? 5.830 -7.440 -13.400 1.00 92.25 114 LYS A CA 1
ATOM 886 C C . LYS A 1 114 ? 4.806 -6.317 -13.227 1.00 92.25 114 LYS A C 1
ATOM 888 O O . LYS A 1 114 ? 4.250 -6.150 -12.149 1.00 92.25 114 LYS A O 1
ATOM 893 N N . THR A 1 115 ? 4.529 -5.557 -14.286 1.00 91.50 115 THR A N 1
ATOM 894 C CA . THR A 1 115 ? 3.550 -4.463 -14.229 1.00 91.50 115 THR A CA 1
ATOM 895 C C . THR A 1 115 ? 2.129 -4.970 -13.964 1.00 91.50 115 THR A C 1
ATOM 897 O O . THR A 1 115 ? 1.394 -4.327 -13.217 1.00 91.50 115 THR A O 1
ATOM 900 N N . TYR A 1 116 ? 1.742 -6.118 -14.529 1.00 96.12 116 TYR A N 1
ATOM 901 C CA . TYR A 1 116 ? 0.462 -6.759 -14.222 1.00 96.12 116 TYR A CA 1
ATOM 902 C C . TYR A 1 116 ? 0.372 -7.175 -12.748 1.00 96.12 116 TYR A C 1
ATOM 904 O O . TYR A 1 116 ? -0.601 -6.836 -12.078 1.00 96.12 116 TYR A O 1
ATOM 912 N N . GLU A 1 117 ? 1.400 -7.845 -12.223 1.00 94.31 117 GLU A N 1
ATOM 913 C CA . GLU A 1 117 ? 1.452 -8.287 -10.824 1.00 94.31 117 GLU A CA 1
ATOM 914 C C . GLU A 1 117 ? 1.398 -7.113 -9.843 1.00 94.31 117 GLU A C 1
ATOM 916 O O . GLU A 1 117 ? 0.614 -7.141 -8.895 1.00 94.31 117 GLU A O 1
ATOM 921 N N . GLU A 1 118 ? 2.172 -6.053 -10.092 1.00 88.31 118 GLU A N 1
ATOM 922 C CA . GLU A 1 118 ? 2.164 -4.833 -9.276 1.00 88.31 118 GLU A CA 1
ATOM 923 C C . GLU A 1 118 ? 0.785 -4.157 -9.283 1.00 88.31 118 GLU A C 1
ATOM 925 O O . GLU A 1 118 ? 0.280 -3.754 -8.231 1.00 88.31 118 GLU A O 1
ATOM 930 N N . ALA A 1 119 ? 0.149 -4.053 -10.455 1.00 90.75 119 ALA A N 1
ATOM 931 C CA . ALA A 1 119 ? -1.185 -3.473 -10.577 1.00 90.75 119 ALA A CA 1
ATOM 932 C C . ALA A 1 119 ? -2.242 -4.319 -9.854 1.00 90.75 119 ALA A C 1
ATOM 934 O O . ALA A 1 119 ? -3.076 -3.771 -9.129 1.00 90.75 119 ALA A O 1
ATOM 935 N N . ARG A 1 120 ? -2.180 -5.648 -10.000 1.00 94.94 120 ARG A N 1
ATOM 936 C CA . ARG A 1 120 ? -3.088 -6.586 -9.334 1.00 94.94 120 ARG A CA 1
ATOM 937 C C . ARG A 1 120 ? -2.937 -6.520 -7.818 1.00 94.94 120 ARG A C 1
ATOM 939 O O . ARG A 1 120 ? -3.930 -6.334 -7.121 1.00 94.94 120 ARG A O 1
ATOM 946 N N . ALA A 1 121 ? -1.704 -6.558 -7.312 1.00 90.12 121 ALA A N 1
ATOM 947 C CA . ALA A 1 121 ? -1.416 -6.389 -5.890 1.00 90.12 121 ALA A CA 1
ATOM 948 C C . ALA A 1 121 ? -1.927 -5.039 -5.354 1.00 90.12 121 ALA A C 1
ATOM 950 O O . ALA A 1 121 ? -2.441 -4.968 -4.239 1.00 90.12 121 ALA A O 1
ATOM 951 N N . GLY A 1 122 ? -1.837 -3.968 -6.150 1.00 88.12 122 GLY A N 1
ATOM 952 C CA . GLY A 1 122 ? -2.398 -2.659 -5.809 1.00 88.12 122 GLY A CA 1
ATOM 953 C C . GLY A 1 122 ? -3.926 -2.660 -5.673 1.00 88.12 122 GLY A C 1
ATOM 954 O O . GLY A 1 122 ? -4.453 -2.088 -4.715 1.00 88.12 122 GLY A O 1
ATOM 955 N N . ILE A 1 123 ? -4.637 -3.318 -6.596 1.00 93.44 123 ILE A N 1
ATOM 956 C CA . ILE A 1 123 ? -6.102 -3.477 -6.547 1.00 93.44 123 ILE A CA 1
ATOM 957 C C . ILE A 1 123 ? -6.503 -4.273 -5.303 1.00 93.44 123 ILE A C 1
ATOM 959 O O . ILE A 1 123 ? -7.326 -3.813 -4.511 1.00 93.44 123 ILE A O 1
ATOM 963 N N . GLU A 1 124 ? -5.859 -5.418 -5.089 1.00 93.38 124 GLU A N 1
ATOM 964 C CA . GLU A 1 124 ? -6.091 -6.293 -3.940 1.00 93.38 124 GLU A CA 1
ATOM 965 C C . GLU A 1 124 ? -5.833 -5.581 -2.607 1.00 93.38 124 GLU A C 1
ATOM 967 O O . GLU A 1 124 ? -6.645 -5.654 -1.686 1.00 93.38 124 GLU A O 1
ATOM 972 N N . LYS A 1 125 ? -4.751 -4.798 -2.513 1.00 90.94 125 LYS A N 1
ATOM 973 C CA . LYS A 1 125 ? -4.462 -3.968 -1.336 1.00 90.94 125 LYS A CA 1
ATOM 974 C C . LYS A 1 125 ? -5.555 -2.935 -1.077 1.00 90.94 125 LYS A C 1
ATOM 976 O O . LYS A 1 125 ? -5.962 -2.739 0.067 1.00 90.94 125 LYS A O 1
ATOM 981 N N . SER A 1 126 ? -6.016 -2.250 -2.125 1.00 89.06 126 SER A N 1
ATOM 982 C CA . SER A 1 126 ? -7.064 -1.234 -2.006 1.00 89.06 126 SER A CA 1
ATOM 983 C C . SER A 1 126 ? -8.394 -1.843 -1.562 1.00 89.06 126 SER A C 1
ATOM 985 O O . SER A 1 126 ? -9.106 -1.232 -0.761 1.00 89.06 126 SER A O 1
ATOM 987 N N . HIS A 1 127 ? -8.736 -3.023 -2.080 1.00 95.75 127 HIS A N 1
ATOM 988 C CA . HIS A 1 127 ? -9.926 -3.768 -1.678 1.00 95.75 127 HIS A CA 1
ATOM 989 C C . HIS A 1 127 ? -9.829 -4.206 -0.217 1.00 95.75 127 HIS A C 1
ATOM 991 O O . HIS A 1 127 ? -10.695 -3.846 0.580 1.00 95.75 127 HIS A O 1
ATOM 997 N N . ALA A 1 128 ? -8.727 -4.857 0.156 1.00 94.81 128 ALA A N 1
ATOM 998 C CA . ALA A 1 128 ? -8.481 -5.311 1.517 1.00 94.81 128 ALA A CA 1
ATOM 999 C C . ALA A 1 128 ? -8.537 -4.156 2.537 1.00 94.81 128 ALA A C 1
ATOM 1001 O O . ALA A 1 128 ? -9.177 -4.280 3.581 1.00 94.81 128 ALA A O 1
ATOM 1002 N N . SER A 1 129 ? -7.951 -2.995 2.208 1.00 91.06 129 SER A N 1
ATOM 1003 C CA . SER A 1 129 ? -8.058 -1.775 3.027 1.00 91.06 129 SER A CA 1
ATOM 1004 C C . SER A 1 129 ? -9.506 -1.331 3.190 1.00 91.06 129 SER A C 1
ATOM 1006 O O . SER A 1 129 ? -9.939 -1.043 4.300 1.00 91.06 129 SER A O 1
ATOM 1008 N N . SER A 1 130 ? -10.272 -1.313 2.097 1.00 91.50 130 SER A N 1
ATOM 1009 C CA . SER A 1 130 ? -11.667 -0.865 2.115 1.00 91.50 130 SER A CA 1
ATOM 1010 C C . SER A 1 130 ? -12.544 -1.772 2.980 1.00 91.50 130 SER A C 1
ATOM 1012 O O . SER A 1 130 ? -13.329 -1.269 3.781 1.00 91.50 130 SER A O 1
ATOM 1014 N N . VAL A 1 131 ? -12.387 -3.094 2.856 1.00 95.50 131 VAL A N 1
ATOM 1015 C CA . VAL A 1 131 ? -13.127 -4.082 3.657 1.00 95.50 131 VAL A CA 1
ATOM 1016 C C . VAL A 1 131 ? -12.741 -3.983 5.136 1.00 95.50 131 VAL A C 1
ATOM 1018 O O . VAL A 1 131 ? -13.620 -3.876 5.991 1.00 95.50 131 VAL A O 1
ATOM 1021 N N . SER A 1 132 ? -11.440 -3.937 5.447 1.00 93.94 132 SER A N 1
ATOM 1022 C CA . SER A 1 132 ? -10.950 -3.817 6.827 1.00 93.94 132 SER A CA 1
ATOM 1023 C C . SER A 1 132 ? -11.421 -2.525 7.504 1.00 93.94 132 SER A C 1
ATOM 1025 O O . SER A 1 132 ? -11.866 -2.556 8.655 1.00 93.94 132 SER A O 1
ATOM 1027 N N . ASP A 1 133 ? -11.365 -1.391 6.801 1.00 89.12 133 ASP A N 1
ATOM 1028 C CA . ASP A 1 133 ? -11.811 -0.097 7.325 1.00 89.12 133 ASP A CA 1
ATOM 1029 C C . ASP A 1 133 ? -13.326 -0.069 7.539 1.00 89.12 133 ASP A C 1
ATOM 1031 O O . ASP A 1 133 ? -13.804 0.455 8.548 1.00 89.12 133 ASP A O 1
ATOM 1035 N N . LEU A 1 134 ? -14.092 -0.633 6.599 1.00 91.56 134 LEU A N 1
ATOM 1036 C CA . LEU A 1 134 ? -15.544 -0.723 6.706 1.00 91.56 134 LEU A CA 1
ATOM 1037 C C . LEU A 1 134 ? -15.945 -1.566 7.922 1.00 91.56 134 LEU A C 1
ATOM 1039 O O . LEU A 1 134 ? -16.778 -1.127 8.715 1.00 91.56 134 LEU A O 1
ATOM 1043 N N . ALA A 1 135 ? -15.312 -2.727 8.101 1.00 93.44 135 ALA A N 1
ATOM 1044 C CA . ALA A 1 135 ? -15.553 -3.605 9.239 1.00 93.44 135 ALA A CA 1
ATOM 1045 C C . ALA A 1 135 ? -15.173 -2.945 10.573 1.00 93.44 135 ALA A C 1
ATOM 1047 O O . ALA A 1 135 ? -15.916 -3.016 11.550 1.00 93.44 135 ALA A O 1
ATOM 1048 N N . THR A 1 136 ? -14.042 -2.237 10.610 1.00 91.56 136 THR A N 1
ATOM 1049 C CA . THR A 1 136 ? -13.597 -1.515 11.811 1.00 91.56 136 THR A CA 1
ATOM 1050 C C . THR A 1 136 ? -14.607 -0.441 12.213 1.00 91.56 136 THR A C 1
ATOM 1052 O O . THR A 1 136 ? -15.052 -0.414 13.358 1.00 91.56 136 THR A O 1
ATOM 1055 N N . LYS A 1 137 ? -15.059 0.379 11.257 1.00 90.19 137 LYS A N 1
ATOM 1056 C CA . LYS A 1 137 ? -16.064 1.422 11.514 1.00 90.19 137 LYS A CA 1
ATOM 1057 C C . LYS A 1 137 ? -17.407 0.846 11.952 1.00 90.19 137 LYS A C 1
ATOM 1059 O O . LYS A 1 137 ? -18.033 1.391 12.854 1.00 90.19 137 LYS A O 1
ATOM 1064 N N . MET A 1 138 ? -17.859 -0.243 11.329 1.00 93.19 138 MET A N 1
ATOM 1065 C CA . MET A 1 138 ? -19.103 -0.906 11.725 1.00 93.19 138 MET A CA 1
ATOM 1066 C C . MET A 1 138 ? -19.005 -1.450 13.157 1.00 93.19 138 MET A C 1
ATOM 1068 O O . MET A 1 138 ? -19.904 -1.207 13.956 1.00 93.19 138 MET A O 1
ATOM 1072 N N . SER A 1 139 ? -17.886 -2.089 13.520 1.00 93.38 139 SER A N 1
ATOM 1073 C CA . SER A 1 139 ? -17.644 -2.562 14.891 1.00 93.38 139 SER A CA 1
ATOM 1074 C C . SER A 1 139 ? -17.672 -1.420 15.919 1.00 93.38 139 SER A C 1
ATOM 1076 O O . SER A 1 139 ? -18.324 -1.536 16.959 1.00 93.38 139 SER A O 1
ATOM 1078 N N . GLU A 1 140 ? -17.047 -0.278 15.615 1.00 91.38 140 GLU A N 1
ATOM 1079 C CA . GLU A 1 140 ? -17.073 0.912 16.480 1.00 91.38 140 GLU A CA 1
ATOM 1080 C C . GLU A 1 140 ? -18.489 1.475 16.669 1.00 91.38 140 GLU A C 1
ATOM 1082 O O . GLU A 1 140 ? -18.883 1.798 17.794 1.00 91.38 140 GLU A O 1
ATOM 1087 N N . VAL A 1 141 ? -19.269 1.569 15.586 1.00 90.94 141 VAL A N 1
ATOM 1088 C CA . VAL A 1 141 ? -20.654 2.062 15.635 1.00 90.94 141 VAL A CA 1
ATOM 1089 C C . VAL A 1 141 ? -21.547 1.107 16.427 1.00 90.94 141 VAL A C 1
ATOM 1091 O O . VAL A 1 141 ? -22.295 1.565 17.292 1.00 90.94 141 VAL A O 1
ATOM 1094 N N . LEU A 1 142 ? -21.439 -0.205 16.198 1.00 93.25 142 LEU A N 1
ATOM 1095 C CA . LEU A 1 142 ? -22.187 -1.216 16.952 1.00 93.25 142 LEU A CA 1
ATOM 1096 C C . LEU A 1 142 ? -21.850 -1.156 18.442 1.00 93.25 142 LEU A C 1
ATOM 1098 O O . LEU A 1 142 ? -22.754 -1.099 19.269 1.00 93.25 142 LEU A O 1
ATOM 1102 N N . LYS A 1 143 ? -20.567 -1.039 18.799 1.00 95.19 143 LYS A N 1
ATOM 1103 C CA . LYS A 1 143 ? -20.141 -0.888 20.197 1.00 95.19 143 LYS A CA 1
ATOM 1104 C C . LYS A 1 143 ? -20.717 0.372 20.851 1.00 95.19 143 LYS A C 1
ATOM 1106 O O . LYS A 1 143 ? -21.123 0.343 22.012 1.00 95.19 143 LYS A O 1
ATOM 1111 N N . ALA A 1 144 ? -20.763 1.492 20.129 1.00 91.25 144 ALA A N 1
ATOM 1112 C CA . ALA A 1 144 ? -21.400 2.709 20.630 1.00 91.25 144 ALA A CA 1
ATOM 1113 C C . ALA A 1 144 ? -22.916 2.518 20.828 1.00 91.25 144 ALA A C 1
ATOM 1115 O O . ALA A 1 144 ? -23.468 2.988 21.829 1.00 91.25 144 ALA A O 1
ATOM 1116 N N . LYS A 1 145 ? -23.574 1.786 19.918 1.00 91.81 145 LYS A N 1
ATOM 1117 C CA . LYS A 1 145 ? -24.995 1.433 20.022 1.00 91.81 145 LYS A CA 1
ATOM 1118 C C . LYS A 1 145 ? -25.286 0.511 21.195 1.00 91.81 145 LYS A C 1
ATOM 1120 O O . LYS A 1 145 ? -26.208 0.813 21.944 1.00 91.81 145 LYS A O 1
ATOM 1125 N N . GLU A 1 146 ? -24.470 -0.512 21.440 1.00 94.31 146 GLU A N 1
ATOM 1126 C CA . GLU A 1 146 ? -24.578 -1.379 22.624 1.00 94.31 146 GLU A CA 1
ATOM 1127 C C . GLU A 1 146 ? -24.653 -0.546 23.916 1.00 94.31 146 GLU A C 1
ATOM 1129 O O . GLU A 1 146 ? -25.554 -0.722 24.740 1.00 94.31 146 GLU A O 1
ATOM 1134 N N . VAL A 1 147 ? -23.745 0.427 24.075 1.00 95.06 147 VAL A N 1
ATOM 1135 C CA . VAL A 1 147 ? -23.712 1.318 25.247 1.00 95.06 147 VAL A CA 1
ATOM 1136 C C . VAL A 1 147 ? -24.963 2.194 25.325 1.00 95.06 147 VAL A C 1
ATOM 1138 O O . VAL A 1 147 ? -25.521 2.375 26.410 1.00 95.06 147 VAL A O 1
ATOM 1141 N N . GLN A 1 148 ? -25.402 2.761 24.199 1.00 92.12 148 GLN A N 1
ATOM 1142 C CA . GLN A 1 148 ? -26.594 3.609 24.142 1.00 92.12 148 GLN A CA 1
ATOM 1143 C C . GLN A 1 148 ? -27.861 2.827 24.516 1.00 92.12 148 GLN A C 1
ATOM 1145 O O . GLN A 1 148 ? -28.645 3.295 25.341 1.00 92.12 148 GLN A O 1
ATOM 1150 N N . LEU A 1 149 ? -28.038 1.638 23.941 1.00 93.88 149 LEU A N 1
ATOM 1151 C CA . LEU A 1 149 ? -29.192 0.766 24.153 1.00 93.88 149 LEU A CA 1
ATOM 1152 C C . LEU A 1 149 ? -29.232 0.245 25.592 1.00 93.88 149 LEU A C 1
ATOM 1154 O O . LEU A 1 149 ? -30.267 0.334 26.249 1.00 93.88 149 LEU A O 1
ATOM 1158 N N . THR A 1 150 ? -28.079 -0.145 26.145 1.00 95.19 150 THR A N 1
ATOM 1159 C CA . THR A 1 150 ? -27.965 -0.548 27.556 1.00 95.19 150 THR A CA 1
ATOM 1160 C C . THR A 1 150 ? -28.398 0.576 28.501 1.00 95.19 150 THR A C 1
ATOM 1162 O O . THR A 1 150 ? -29.190 0.348 29.414 1.00 95.19 150 THR A O 1
ATOM 1165 N N . LYS A 1 151 ? -27.939 1.817 28.269 1.00 94.88 151 LYS A N 1
ATOM 1166 C CA . LYS A 1 151 ? -28.357 2.988 29.066 1.00 94.88 151 LYS A CA 1
ATOM 1167 C C . LYS A 1 151 ? -29.854 3.283 28.950 1.00 94.88 151 LYS A C 1
ATOM 1169 O O . LYS A 1 151 ? -30.434 3.817 29.888 1.00 94.88 151 LYS A O 1
ATOM 1174 N N . ALA A 1 152 ? -30.459 2.952 27.812 1.00 93.44 152 ALA A N 1
ATOM 1175 C CA . ALA A 1 152 ? -31.885 3.117 27.561 1.00 93.44 152 ALA A CA 1
ATOM 1176 C C . ALA A 1 152 ? -32.747 1.952 28.092 1.00 93.44 152 ALA A C 1
ATOM 1178 O O . ALA A 1 152 ? -33.962 1.989 27.922 1.00 93.44 152 ALA A O 1
ATOM 1179 N N . GLY A 1 153 ? -32.150 0.924 28.713 1.00 95.00 153 GLY A N 1
ATOM 1180 C CA . GLY A 1 153 ? -32.861 -0.272 29.187 1.00 95.00 153 GLY A CA 1
ATOM 1181 C C . GLY A 1 153 ? -33.270 -1.251 28.078 1.00 95.00 153 GLY A C 1
ATOM 1182 O O . GLY A 1 153 ? -34.027 -2.182 28.333 1.00 95.00 153 GLY A O 1
ATOM 1183 N N . LYS A 1 154 ? -32.762 -1.049 26.860 1.00 95.00 154 LYS A N 1
ATOM 1184 C CA . LYS A 1 154 ? -33.029 -1.827 25.643 1.00 95.00 154 LYS A CA 1
ATOM 1185 C C . LYS A 1 154 ? -32.042 -2.987 25.515 1.00 95.00 154 LYS A C 1
ATOM 1187 O O . LYS A 1 154 ? -31.076 -2.921 24.756 1.00 95.00 154 LYS A O 1
ATOM 1192 N N . ILE A 1 155 ? -32.195 -3.987 26.383 1.00 94.25 155 ILE A N 1
ATOM 1193 C CA . ILE A 1 155 ? -31.189 -5.047 26.557 1.00 94.25 155 ILE A CA 1
ATOM 1194 C C . ILE A 1 155 ? -31.161 -6.012 25.369 1.00 94.25 155 ILE A C 1
ATOM 1196 O O . ILE A 1 155 ? -30.072 -6.363 24.921 1.00 94.25 155 ILE A O 1
ATOM 1200 N N . ASP A 1 156 ? -32.318 -6.390 24.826 1.00 94.31 156 ASP A N 1
ATOM 1201 C CA . ASP A 1 156 ? -32.386 -7.325 23.699 1.00 94.31 156 ASP A CA 1
ATOM 1202 C C . ASP A 1 156 ? -31.755 -6.720 22.434 1.00 94.31 156 ASP A C 1
ATOM 1204 O O . ASP A 1 156 ? -30.912 -7.355 21.799 1.00 94.31 156 ASP A O 1
ATOM 1208 N N . GLU A 1 157 ? -32.038 -5.447 22.127 1.00 90.94 157 GLU A N 1
ATOM 1209 C CA . GLU A 1 157 ? -31.403 -4.764 20.991 1.00 90.94 157 GLU A CA 1
ATOM 1210 C C . GLU A 1 157 ? -29.886 -4.583 21.197 1.00 90.94 157 GLU A C 1
ATOM 1212 O O . GLU A 1 157 ? -29.102 -4.665 20.248 1.00 90.94 157 GLU A O 1
ATOM 1217 N N . ALA A 1 158 ? -29.441 -4.354 22.440 1.00 94.06 158 ALA A N 1
ATOM 1218 C CA . ALA A 1 158 ? -28.015 -4.276 22.760 1.00 94.06 158 ALA A CA 1
ATOM 1219 C C . ALA A 1 158 ? -27.304 -5.623 22.540 1.00 94.06 158 ALA A C 1
ATOM 1221 O O . ALA A 1 158 ? -26.165 -5.647 22.069 1.00 94.06 158 ALA A O 1
ATOM 1222 N N . LEU A 1 159 ? -27.967 -6.740 22.860 1.00 95.06 159 LEU A N 1
ATOM 1223 C CA . LEU A 1 159 ? -27.442 -8.081 22.607 1.00 95.06 159 LEU A CA 1
ATOM 1224 C C . LEU A 1 159 ? -27.341 -8.379 21.107 1.00 95.06 159 LEU A C 1
ATOM 1226 O O . LEU A 1 159 ? -26.339 -8.957 20.685 1.00 95.06 159 LEU A O 1
ATOM 1230 N N . GLU A 1 160 ? -28.307 -7.941 20.296 1.00 94.06 160 GLU A N 1
ATOM 1231 C CA . GLU A 1 160 ? -28.234 -8.130 18.842 1.00 94.06 160 GLU A CA 1
ATOM 1232 C C . GLU A 1 160 ? -27.095 -7.308 18.220 1.00 94.06 160 GLU A C 1
ATOM 1234 O O . GLU A 1 160 ? -26.285 -7.848 17.465 1.00 94.06 160 GLU A O 1
ATOM 1239 N N . ALA A 1 161 ? -26.935 -6.037 18.611 1.00 94.06 161 ALA A N 1
ATOM 1240 C CA . ALA A 1 161 ? -25.806 -5.217 18.160 1.00 94.06 161 ALA A CA 1
ATOM 1241 C C . ALA A 1 161 ? -24.451 -5.866 18.499 1.00 94.06 161 ALA A C 1
ATOM 1243 O O . ALA A 1 161 ? -23.539 -5.903 17.664 1.00 94.06 161 ALA A O 1
ATOM 1244 N N . ARG A 1 162 ? -24.341 -6.443 19.703 1.00 96.25 162 ARG A N 1
ATOM 1245 C CA . ARG A 1 162 ? -23.154 -7.182 20.139 1.00 96.25 162 ARG A CA 1
ATOM 1246 C C . ARG A 1 162 ? -22.897 -8.422 19.293 1.00 96.25 162 ARG A C 1
ATOM 1248 O O . ARG A 1 162 ? -21.760 -8.650 18.885 1.00 96.25 162 ARG A O 1
ATOM 1255 N N . LYS A 1 163 ? -23.933 -9.208 19.016 1.00 96.38 163 LYS A N 1
ATOM 1256 C CA . LYS A 1 163 ? -23.838 -10.418 18.197 1.00 96.38 163 LYS A CA 1
ATOM 1257 C C . LYS A 1 163 ? -23.370 -10.103 16.776 1.00 96.38 163 LYS A C 1
ATOM 1259 O O . LYS A 1 163 ? -22.480 -10.784 16.275 1.00 96.38 163 LYS A O 1
ATOM 1264 N N . ILE A 1 164 ? -23.894 -9.043 16.155 1.00 94.44 164 ILE A N 1
ATOM 1265 C CA . ILE A 1 164 ? -23.439 -8.59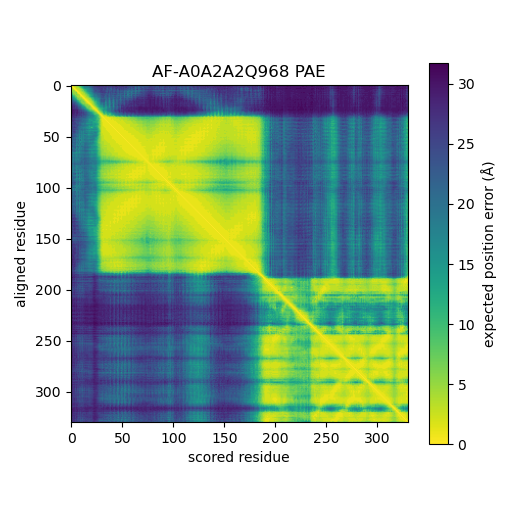1 14.829 1.00 94.44 164 ILE A CA 1
ATOM 1266 C C . ILE A 1 164 ? -21.963 -8.174 14.884 1.00 94.44 164 ILE A C 1
ATOM 1268 O O . ILE A 1 164 ? -21.184 -8.525 13.998 1.00 94.44 164 ILE A O 1
ATOM 1272 N N . ARG A 1 165 ? -21.542 -7.463 15.939 1.00 96.06 165 ARG A N 1
ATOM 1273 C CA . ARG A 1 165 ? -20.142 -7.048 16.101 1.00 96.06 165 ARG A CA 1
ATOM 1274 C C . ARG A 1 165 ? -19.202 -8.246 16.246 1.00 96.06 165 ARG A C 1
ATOM 1276 O O . ARG A 1 165 ? -18.151 -8.270 15.613 1.00 96.06 165 ARG A O 1
ATOM 1283 N N . GLU A 1 166 ? -19.574 -9.231 17.057 1.00 95.31 166 GLU A N 1
ATOM 1284 C CA . GLU A 1 166 ? -18.795 -10.461 17.255 1.00 95.31 166 GLU A CA 1
ATOM 1285 C C . GLU A 1 166 ? -18.738 -11.310 15.970 1.00 95.31 166 GLU A C 1
ATOM 1287 O O . GLU A 1 166 ? -17.679 -11.842 15.623 1.00 95.31 166 GLU A O 1
ATOM 1292 N N . ALA A 1 167 ? -19.832 -11.368 15.203 1.00 94.31 167 ALA A N 1
ATOM 1293 C CA . ALA A 1 167 ? -19.848 -12.001 13.884 1.00 94.31 167 ALA A CA 1
ATOM 1294 C C . ALA A 1 167 ? -18.888 -11.301 12.905 1.00 94.31 167 ALA A C 1
ATOM 1296 O O . ALA A 1 167 ? -18.127 -11.958 12.207 1.00 94.31 167 ALA A O 1
ATOM 1297 N N . LEU A 1 168 ? -18.845 -9.967 12.908 1.00 92.50 168 LEU A N 1
ATOM 1298 C CA . LEU A 1 168 ? -17.943 -9.190 12.056 1.00 92.50 168 LEU A CA 1
ATOM 1299 C C . LEU A 1 168 ? -16.459 -9.357 12.427 1.00 92.50 168 LEU A C 1
ATOM 1301 O O . LEU A 1 168 ? -15.583 -9.284 11.566 1.00 92.50 168 LEU A O 1
ATOM 1305 N N . GLU A 1 169 ? -16.156 -9.562 13.709 1.00 89.62 169 GLU A N 1
ATOM 1306 C CA . GLU A 1 169 ? -14.794 -9.844 14.182 1.00 89.62 169 GLU A CA 1
ATOM 1307 C C . GLU A 1 169 ? -14.303 -11.236 13.766 1.00 89.62 169 GLU A C 1
ATOM 1309 O O . GLU A 1 169 ? -13.098 -11.415 13.576 1.00 89.62 169 GLU A O 1
ATOM 1314 N N . SER A 1 170 ? -15.225 -12.188 13.604 1.00 91.81 170 SER A N 1
ATOM 1315 C CA . SER A 1 170 ? -14.957 -13.572 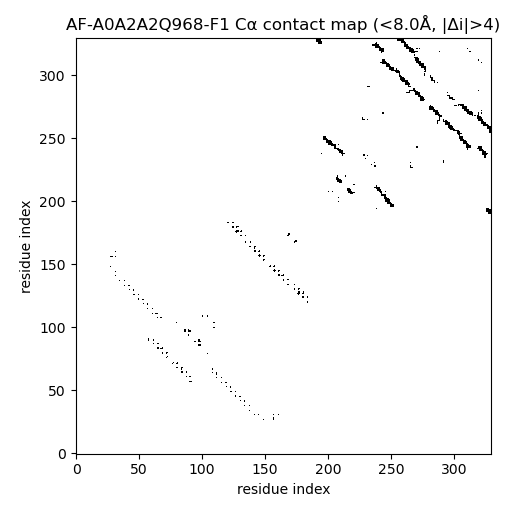13.194 1.00 91.81 170 SER A CA 1
ATOM 1316 C C . SER A 1 170 ? -15.197 -13.840 11.703 1.00 91.81 170 SER A C 1
ATOM 1318 O O . SER A 1 170 ? -14.958 -14.955 11.244 1.00 91.81 170 SER A O 1
ATOM 1320 N N . ASP A 1 171 ? -15.616 -12.829 10.941 1.00 93.31 171 ASP A N 1
ATOM 1321 C CA . ASP A 1 171 ? -15.862 -12.940 9.506 1.00 93.31 171 ASP A CA 1
ATOM 1322 C C . ASP A 1 171 ? -14.574 -13.285 8.740 1.00 93.31 171 ASP A C 1
ATOM 1324 O O . ASP A 1 171 ? -13.555 -12.589 8.830 1.00 93.31 171 ASP A O 1
ATOM 1328 N N . GLU A 1 172 ? -14.625 -14.364 7.956 1.00 91.94 172 GLU A N 1
ATOM 1329 C CA . GLU A 1 172 ? -13.477 -14.853 7.190 1.00 91.94 172 GLU A CA 1
ATOM 1330 C C . GLU A 1 172 ? -13.023 -13.853 6.121 1.00 91.94 172 GLU A C 1
ATOM 1332 O O . GLU A 1 172 ? -11.824 -13.722 5.876 1.00 91.94 172 GLU A O 1
ATOM 1337 N N . GLY A 1 173 ? -13.948 -13.109 5.507 1.00 91.00 173 GLY A N 1
ATOM 1338 C CA . GLY A 1 173 ? -13.638 -12.095 4.501 1.00 91.00 173 GLY A CA 1
ATOM 1339 C C . GLY A 1 173 ? -12.878 -10.911 5.096 1.00 91.00 173 GLY A C 1
ATOM 1340 O O . GLY A 1 173 ? -11.863 -10.473 4.546 1.00 91.00 173 GLY A O 1
ATOM 1341 N N . VAL A 1 174 ? -13.309 -10.431 6.263 1.00 92.56 174 VAL A N 1
ATOM 1342 C CA . VAL A 1 174 ? -12.610 -9.395 7.036 1.00 92.56 174 VAL A CA 1
ATOM 1343 C C . VAL A 1 174 ? -11.258 -9.908 7.534 1.00 92.56 174 VAL A C 1
ATOM 1345 O O . VAL A 1 174 ? -10.257 -9.189 7.444 1.00 92.56 174 VAL A O 1
ATOM 1348 N N . GLY A 1 175 ? -11.199 -11.149 8.022 1.00 92.81 175 GLY A N 1
ATOM 1349 C CA . GLY A 1 175 ? -9.960 -11.809 8.431 1.00 92.81 175 GLY A CA 1
ATOM 1350 C C . GLY A 1 175 ? -8.949 -11.906 7.286 1.00 92.81 175 GLY A C 1
ATOM 1351 O O . GLY A 1 175 ? -7.801 -11.484 7.437 1.00 92.81 175 GLY A O 1
ATOM 1352 N N . ALA A 1 176 ? -9.387 -12.368 6.114 1.00 92.31 176 ALA A N 1
ATOM 1353 C CA . ALA A 1 176 ? -8.572 -12.464 4.908 1.00 92.31 176 ALA A CA 1
ATOM 1354 C C . ALA A 1 176 ? -8.099 -11.088 4.420 1.00 92.31 176 ALA A C 1
ATOM 1356 O O . ALA A 1 176 ? -6.930 -10.930 4.072 1.00 92.31 176 ALA A O 1
ATOM 1357 N N . ALA A 1 177 ? -8.966 -10.070 4.449 1.00 92.25 177 ALA A N 1
ATOM 1358 C CA . ALA A 1 177 ? -8.595 -8.699 4.107 1.00 92.25 177 ALA A CA 1
ATOM 1359 C C . ALA A 1 177 ? -7.496 -8.161 5.040 1.00 92.25 177 ALA A C 1
ATOM 1361 O O . ALA A 1 177 ? -6.488 -7.620 4.582 1.00 92.25 177 ALA A O 1
ATOM 1362 N N . ARG A 1 178 ? -7.638 -8.360 6.354 1.00 92.25 178 ARG A N 1
ATOM 1363 C CA . ARG A 1 178 ? -6.622 -7.962 7.341 1.00 92.25 178 ARG A CA 1
ATOM 1364 C C . ARG A 1 178 ? -5.310 -8.724 7.159 1.00 92.25 178 ARG A C 1
ATOM 1366 O O . ARG A 1 178 ? -4.251 -8.101 7.191 1.00 92.25 178 ARG A O 1
ATOM 1373 N N . GLY A 1 179 ? -5.375 -10.034 6.919 1.00 91.12 179 GLY A N 1
ATOM 1374 C CA . GLY A 1 179 ? -4.205 -10.863 6.612 1.00 91.12 179 GLY A CA 1
ATOM 1375 C C . GLY A 1 179 ? -3.474 -10.368 5.366 1.00 91.12 179 GLY A C 1
ATOM 1376 O O . GLY A 1 179 ? -2.283 -10.085 5.413 1.00 91.12 179 GLY A O 1
ATOM 1377 N N . ARG A 1 180 ? -4.213 -10.105 4.285 1.00 88.69 180 ARG A N 1
ATOM 1378 C CA . ARG A 1 180 ? -3.657 -9.566 3.040 1.00 88.69 180 ARG A CA 1
ATOM 1379 C C . ARG A 1 180 ? -3.018 -8.191 3.224 1.00 88.69 180 ARG A C 1
ATOM 1381 O O . ARG A 1 180 ? -1.987 -7.915 2.621 1.00 88.69 180 ARG A O 1
ATOM 1388 N N . LEU A 1 181 ? -3.578 -7.324 4.066 1.00 86.12 181 LEU A N 1
ATOM 1389 C CA . LEU A 1 181 ? -2.928 -6.058 4.422 1.00 86.12 181 LEU A CA 1
ATOM 1390 C C . LEU A 1 181 ? -1.638 -6.258 5.217 1.00 86.12 181 LEU A C 1
ATOM 1392 O O . LEU A 1 181 ? -0.727 -5.450 5.056 1.00 86.12 181 LEU A O 1
ATOM 1396 N N . ALA A 1 182 ? -1.556 -7.293 6.054 1.00 83.88 182 ALA A N 1
ATOM 1397 C CA . ALA A 1 182 ? -0.335 -7.638 6.775 1.00 83.88 182 ALA A CA 1
ATOM 1398 C C . ALA A 1 182 ? 0.742 -8.189 5.825 1.00 83.88 182 ALA A C 1
ATOM 1400 O O . ALA A 1 182 ? 1.892 -7.768 5.919 1.00 83.88 182 ALA A O 1
ATOM 1401 N N . ASP A 1 183 ? 0.361 -9.030 4.862 1.00 78.62 183 ASP A N 1
ATOM 1402 C CA . ASP A 1 183 ? 1.269 -9.575 3.842 1.00 78.62 183 ASP A CA 1
ATOM 1403 C C . ASP A 1 183 ? 1.761 -8.494 2.864 1.00 78.62 183 ASP A C 1
ATOM 1405 O O . ASP A 1 183 ? 2.913 -8.495 2.433 1.00 78.62 183 ASP A O 1
ATOM 1409 N N . LEU A 1 184 ? 0.884 -7.541 2.523 1.00 69.12 184 LEU A N 1
ATOM 1410 C CA . LEU A 1 184 ? 1.172 -6.398 1.645 1.00 69.12 184 LEU A CA 1
ATOM 1411 C C . LEU A 1 184 ? 1.653 -5.158 2.409 1.00 69.12 184 LEU A C 1
ATOM 1413 O O . LEU A 1 184 ? 1.847 -4.080 1.812 1.00 69.12 184 LEU A O 1
ATOM 1417 N N . ALA A 1 185 ? 1.811 -5.264 3.729 1.00 59.91 185 ALA A N 1
ATOM 1418 C CA . ALA A 1 185 ? 2.524 -4.261 4.489 1.00 59.91 185 ALA A CA 1
ATOM 1419 C C . ALA A 1 185 ? 3.975 -4.315 4.005 1.00 59.91 185 ALA A C 1
ATOM 1421 O O . ALA A 1 185 ? 4.550 -5.402 3.933 1.00 59.91 185 ALA A O 1
ATOM 1422 N N . PRO A 1 186 ? 4.593 -3.174 3.645 1.00 52.25 186 PRO A N 1
ATOM 1423 C CA . PRO A 1 186 ? 6.028 -3.190 3.415 1.00 52.25 186 PRO A CA 1
ATOM 1424 C C . PRO A 1 186 ? 6.663 -3.793 4.668 1.00 52.25 186 PRO A C 1
ATOM 1426 O O . PRO A 1 186 ? 6.329 -3.350 5.775 1.00 52.25 186 PRO A O 1
ATOM 1429 N N . ALA A 1 187 ? 7.509 -4.818 4.490 1.00 51.34 187 ALA A N 1
ATOM 1430 C CA . ALA A 1 187 ? 8.304 -5.398 5.569 1.00 51.34 187 ALA A CA 1
ATOM 1431 C C . ALA A 1 187 ? 8.785 -4.237 6.435 1.00 51.34 187 ALA A C 1
ATOM 1433 O O . ALA A 1 187 ? 9.383 -3.319 5.870 1.00 51.34 187 ALA A O 1
ATOM 1434 N N . LYS A 1 188 ? 8.362 -4.216 7.715 1.00 53.50 188 LYS A N 1
ATOM 1435 C CA . LYS A 1 188 ? 8.518 -3.110 8.683 1.00 53.50 188 LYS A CA 1
ATOM 1436 C C . LYS A 1 188 ? 9.610 -2.165 8.204 1.00 53.50 188 LYS A C 1
ATOM 1438 O O . LYS A 1 188 ? 10.767 -2.545 8.327 1.00 53.50 188 LYS A O 1
ATOM 1443 N N . ALA A 1 189 ? 9.231 -1.037 7.586 1.00 61.62 189 ALA A N 1
ATOM 1444 C CA . ALA A 1 189 ? 10.175 -0.221 6.825 1.00 61.62 189 ALA A CA 1
ATOM 1445 C C . ALA A 1 189 ? 11.438 -0.019 7.669 1.00 61.62 189 ALA A C 1
ATOM 1447 O O . ALA A 1 189 ? 11.385 0.582 8.748 1.00 61.62 189 ALA A O 1
ATOM 1448 N N . GLU A 1 190 ? 12.512 -0.689 7.270 1.00 78.81 190 GLU A N 1
ATOM 1449 C CA . GLU A 1 190 ? 13.686 -0.793 8.114 1.00 78.81 190 GLU A CA 1
ATOM 1450 C C . GLU A 1 190 ? 14.393 0.552 8.052 1.00 78.81 190 GLU A C 1
ATOM 1452 O O . GLU A 1 190 ? 14.454 1.188 6.999 1.00 78.81 190 GLU A O 1
ATOM 1457 N N . TRP A 1 191 ? 14.871 1.035 9.193 1.00 88.00 191 TRP A N 1
ATOM 1458 C CA . TRP A 1 191 ? 15.682 2.239 9.186 1.00 88.00 191 TRP A CA 1
ATOM 1459 C C . TRP A 1 191 ? 17.006 1.925 8.495 1.00 88.00 191 TRP A C 1
ATOM 1461 O O . TRP A 1 191 ? 17.826 1.180 9.025 1.00 88.00 191 TRP A O 1
ATOM 1471 N N . ILE A 1 192 ? 17.221 2.517 7.327 1.00 88.44 192 ILE A N 1
ATOM 1472 C CA . ILE A 1 192 ? 18.454 2.381 6.562 1.00 88.44 192 ILE A CA 1
ATOM 1473 C C . ILE A 1 192 ? 19.422 3.456 7.043 1.00 88.44 192 ILE A C 1
ATOM 1475 O O . ILE A 1 192 ? 19.104 4.646 7.026 1.00 88.44 192 ILE A O 1
ATOM 1479 N N . SER A 1 193 ? 20.613 3.045 7.465 1.00 88.56 193 SER A N 1
ATOM 1480 C CA . SER A 1 193 ? 21.693 3.978 7.787 1.00 88.56 193 SER A CA 1
ATOM 1481 C C . SER A 1 193 ? 22.143 4.730 6.531 1.00 88.56 193 SER A C 1
ATOM 1483 O O . SER A 1 193 ? 22.365 4.122 5.487 1.00 88.56 193 SER A O 1
ATOM 1485 N N . LEU A 1 194 ? 22.322 6.049 6.628 1.00 87.88 194 LEU A N 1
ATOM 1486 C CA . LEU A 1 194 ? 22.952 6.846 5.568 1.00 87.88 194 LEU A CA 1
ATOM 1487 C C . LEU A 1 194 ? 24.483 6.758 5.593 1.00 87.88 194 LEU A C 1
ATOM 1489 O O . LEU A 1 194 ? 25.156 7.303 4.718 1.00 87.88 194 LEU A O 1
ATOM 1493 N N . VAL A 1 195 ? 25.049 6.064 6.579 1.00 82.25 195 VAL A N 1
ATOM 1494 C CA . VAL A 1 195 ? 26.486 5.806 6.661 1.00 82.25 195 VAL A CA 1
ATOM 1495 C C . VAL A 1 195 ? 26.887 4.890 5.506 1.00 82.25 195 VAL A C 1
ATOM 1497 O O . VAL A 1 195 ? 26.410 3.764 5.406 1.00 82.25 195 VAL A O 1
ATOM 1500 N N . GLY A 1 196 ? 27.755 5.382 4.621 1.00 77.81 196 GLY A N 1
ATOM 1501 C CA . GLY A 1 196 ? 28.177 4.658 3.418 1.00 77.81 196 GLY A CA 1
ATOM 1502 C C . GLY A 1 196 ? 27.239 4.802 2.215 1.00 77.81 196 GLY A C 1
ATOM 1503 O O . GLY A 1 196 ? 27.548 4.254 1.157 1.00 77.81 196 GLY A O 1
ATOM 1504 N N . ALA A 1 197 ? 26.140 5.557 2.338 1.00 83.88 197 ALA A N 1
ATOM 1505 C CA . ALA A 1 197 ? 25.306 5.912 1.193 1.00 83.88 197 ALA A CA 1
ATOM 1506 C C . ALA A 1 197 ? 26.116 6.689 0.139 1.00 83.88 197 ALA A C 1
ATOM 1508 O O . ALA A 1 197 ? 27.106 7.352 0.457 1.00 83.88 197 ALA A O 1
ATOM 1509 N N . GLU A 1 198 ? 25.694 6.625 -1.125 1.00 86.88 198 GLU A N 1
ATOM 1510 C CA . GLU A 1 198 ? 26.291 7.451 -2.172 1.00 86.88 198 GLU A CA 1
ATOM 1511 C C . GLU A 1 198 ? 25.867 8.911 -1.972 1.00 86.88 198 GLU A C 1
ATOM 1513 O O . GLU A 1 198 ? 24.677 9.222 -1.857 1.00 86.88 198 GLU A O 1
ATOM 1518 N N . TRP A 1 199 ? 26.840 9.817 -1.930 1.00 90.44 199 TRP A N 1
ATOM 1519 C CA . TRP A 1 199 ? 26.588 11.244 -1.799 1.00 90.44 199 TRP A CA 1
ATOM 1520 C C . TRP A 1 199 ? 27.585 12.070 -2.604 1.00 90.44 199 TRP A C 1
ATOM 1522 O O . TRP A 1 199 ? 28.681 11.618 -2.937 1.00 90.44 199 TRP A O 1
ATOM 1532 N N . GLU A 1 200 ? 27.185 13.296 -2.920 1.00 88.75 200 GLU A N 1
ATOM 1533 C CA . GLU A 1 200 ? 27.996 14.279 -3.631 1.00 88.75 200 GLU A CA 1
ATOM 1534 C C . GLU A 1 200 ? 27.841 15.664 -2.995 1.00 88.75 200 GLU A C 1
ATOM 1536 O O . GLU A 1 200 ? 26.822 15.978 -2.376 1.00 88.75 200 GLU A O 1
ATOM 1541 N N . ILE A 1 201 ? 28.865 16.500 -3.147 1.00 88.31 201 ILE A N 1
ATOM 1542 C CA . ILE A 1 201 ? 28.817 17.901 -2.724 1.00 88.31 201 ILE A CA 1
ATOM 1543 C C . ILE A 1 201 ? 28.250 18.698 -3.893 1.00 88.31 201 ILE A C 1
ATOM 1545 O O . ILE A 1 201 ? 28.905 18.843 -4.922 1.00 88.31 201 ILE A O 1
ATOM 1549 N N . GLU A 1 202 ? 27.038 19.216 -3.730 1.00 87.94 202 GLU A N 1
ATOM 1550 C CA . GLU A 1 202 ? 26.418 20.104 -4.716 1.00 87.94 202 GLU A CA 1
ATOM 1551 C C . GLU A 1 202 ? 27.055 21.495 -4.658 1.00 87.94 202 GLU A C 1
ATOM 1553 O O . GLU A 1 202 ? 27.302 22.119 -5.688 1.00 87.94 202 GLU A O 1
ATOM 1558 N N . PHE A 1 203 ? 27.369 21.967 -3.450 1.00 85.62 203 PHE A N 1
ATOM 1559 C CA . PHE A 1 203 ? 27.992 23.266 -3.224 1.00 85.62 203 PHE A CA 1
ATOM 1560 C C . PHE A 1 203 ? 28.777 23.279 -1.910 1.00 85.62 203 PHE A C 1
ATOM 1562 O O . PHE A 1 203 ? 28.355 22.662 -0.937 1.00 85.62 203 PHE A O 1
ATOM 1569 N N . SER A 1 204 ? 29.909 23.983 -1.869 1.00 82.06 204 SER A N 1
ATOM 1570 C CA . SER A 1 204 ? 30.644 24.267 -0.630 1.00 82.06 204 SER A CA 1
ATOM 1571 C C . SER A 1 204 ? 31.542 25.483 -0.832 1.00 82.06 204 SER A C 1
ATOM 1573 O O . SER A 1 204 ? 32.479 25.414 -1.633 1.00 82.06 204 SER A O 1
ATOM 1575 N N . GLU A 1 205 ? 31.280 26.565 -0.096 1.00 81.75 205 GLU A N 1
ATOM 1576 C CA . GLU A 1 205 ? 32.251 27.658 0.121 1.00 81.75 205 GLU A CA 1
ATOM 1577 C C . GLU A 1 205 ? 33.275 27.297 1.201 1.00 81.75 205 GLU A C 1
ATOM 1579 O O . GLU A 1 205 ? 34.300 27.959 1.354 1.00 81.75 205 GLU A O 1
ATOM 1584 N N . SER A 1 206 ? 33.001 26.237 1.952 1.00 69.31 206 SER A N 1
ATOM 1585 C CA . SER A 1 206 ? 33.805 25.812 3.080 1.00 69.31 206 SER A CA 1
ATOM 1586 C C . SER A 1 206 ? 35.007 24.996 2.630 1.00 69.31 206 SER A C 1
ATOM 1588 O O . SER A 1 206 ? 34.992 24.304 1.606 1.00 69.31 206 SER A O 1
ATOM 1590 N N . TRP A 1 207 ? 36.051 25.063 3.446 1.00 67.50 207 TRP A N 1
ATOM 1591 C CA . TRP A 1 207 ? 37.306 24.363 3.223 1.00 67.50 207 TRP A CA 1
ATOM 1592 C C . TRP A 1 207 ? 37.227 22.868 3.586 1.00 67.50 207 TRP A C 1
ATOM 1594 O O . TRP A 1 207 ? 38.116 22.130 3.169 1.00 67.50 207 TRP A O 1
ATOM 1604 N N . TYR A 1 208 ? 36.175 22.415 4.294 1.00 74.88 208 TYR A N 1
ATOM 1605 C CA . TYR A 1 208 ? 35.897 20.995 4.544 1.00 74.88 208 TYR A CA 1
ATOM 1606 C C . TYR A 1 208 ? 34.400 20.650 4.575 1.00 74.88 208 TYR A C 1
ATOM 1608 O O . TYR A 1 208 ? 33.621 21.268 5.303 1.00 74.88 208 TYR A O 1
ATOM 1616 N N . VAL A 1 209 ? 34.025 19.605 3.832 1.00 77.06 209 VAL A N 1
ATOM 1617 C CA . VAL A 1 209 ? 32.743 18.889 3.937 1.00 77.06 209 VAL A CA 1
ATOM 1618 C C . VAL A 1 209 ? 33.003 17.420 3.617 1.00 77.06 209 VAL A C 1
ATOM 1620 O O . VAL A 1 209 ? 33.570 17.110 2.561 1.00 77.06 209 VAL A O 1
ATOM 1623 N N . GLY A 1 210 ? 32.580 16.509 4.491 1.00 75.69 210 GLY A N 1
ATOM 1624 C CA . GLY A 1 210 ? 32.753 15.083 4.241 1.00 75.69 210 GLY A CA 1
ATOM 1625 C C . GLY A 1 210 ? 32.407 14.184 5.415 1.00 75.69 210 GLY A C 1
ATOM 1626 O O . GLY A 1 210 ? 31.875 14.626 6.436 1.00 75.69 210 GLY A O 1
ATOM 1627 N N . ASP A 1 211 ? 32.711 12.897 5.264 1.00 73.12 211 ASP A N 1
ATOM 1628 C CA . ASP A 1 211 ? 32.612 11.969 6.387 1.00 73.12 211 ASP A CA 1
ATOM 1629 C C . ASP A 1 211 ? 33.624 12.338 7.484 1.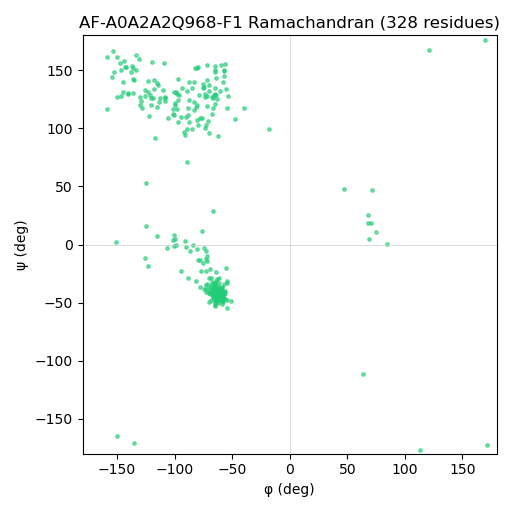00 73.12 211 ASP A C 1
ATOM 1631 O O . ASP A 1 211 ? 34.640 12.986 7.239 1.00 73.12 211 ASP A O 1
ATOM 1635 N N . ALA A 1 212 ? 33.341 11.981 8.734 1.00 65.62 212 ALA A N 1
ATOM 1636 C CA . ALA A 1 212 ? 34.229 12.368 9.832 1.00 65.62 212 ALA A CA 1
ATOM 1637 C C . ALA A 1 212 ? 35.560 11.603 9.852 1.00 65.62 212 ALA A C 1
ATOM 1639 O O . ALA A 1 212 ? 36.473 11.998 10.570 1.00 65.62 212 ALA A O 1
ATOM 1640 N N . LEU A 1 213 ? 35.663 10.505 9.096 1.00 61.00 213 LEU A N 1
ATOM 1641 C CA . LEU A 1 213 ? 36.876 9.695 9.001 1.00 61.00 213 LEU A CA 1
ATOM 1642 C C . LEU A 1 213 ? 37.846 10.222 7.930 1.00 61.00 213 LEU A C 1
ATOM 1644 O O . LEU A 1 213 ? 38.956 9.705 7.820 1.00 61.00 213 LEU A O 1
ATOM 1648 N N . GLY A 1 214 ? 37.447 11.236 7.155 1.00 60.03 214 GLY A N 1
ATOM 1649 C CA . GLY A 1 214 ? 38.241 11.805 6.068 1.00 60.03 214 GLY A CA 1
ATOM 1650 C C . GLY A 1 214 ? 38.433 10.850 4.885 1.00 60.03 214 GLY A C 1
ATOM 1651 O O . GLY A 1 214 ? 39.359 11.038 4.099 1.00 60.03 214 GLY A O 1
ATOM 1652 N N . LEU A 1 215 ? 37.597 9.813 4.758 1.00 53.88 215 LEU A N 1
ATOM 1653 C CA . LEU A 1 215 ? 37.701 8.792 3.709 1.00 53.88 215 LEU A CA 1
ATOM 1654 C C . LEU A 1 215 ? 37.074 9.270 2.393 1.00 53.88 215 LEU A C 1
ATOM 1656 O O . LEU A 1 215 ? 37.529 8.889 1.312 1.00 53.88 215 LEU A O 1
ATOM 1660 N N . LYS A 1 216 ? 36.042 10.116 2.473 1.00 58.12 216 LYS A N 1
ATOM 1661 C CA . LYS A 1 216 ? 35.401 10.802 1.346 1.00 58.12 216 LYS A CA 1
ATOM 1662 C C . LYS A 1 216 ? 35.041 12.241 1.733 1.00 58.12 216 LYS A C 1
ATOM 1664 O O . LYS A 1 216 ? 34.373 12.477 2.738 1.00 58.12 216 LYS A O 1
ATOM 1669 N N . GLY A 1 217 ? 35.441 13.209 0.903 1.00 60.38 217 GLY A N 1
ATOM 1670 C CA . GLY A 1 217 ? 35.183 14.635 1.133 1.00 60.38 217 GLY A CA 1
ATOM 1671 C C . GLY A 1 217 ? 35.943 15.565 0.192 1.00 60.38 217 GLY A C 1
ATOM 1672 O O . GLY A 1 217 ? 36.745 15.126 -0.631 1.00 60.38 217 GLY A O 1
ATOM 1673 N N . LYS A 1 218 ? 35.674 16.868 0.318 1.00 56.25 218 LYS A N 1
ATOM 1674 C CA . LYS A 1 218 ? 36.447 17.946 -0.319 1.00 56.25 218 LYS A CA 1
ATOM 1675 C C . LYS A 1 218 ? 37.131 18.752 0.782 1.00 56.25 218 LYS A C 1
ATOM 1677 O O . LYS A 1 218 ? 36.436 19.280 1.645 1.00 56.25 218 LYS A O 1
ATOM 1682 N N . GLY A 1 219 ? 38.460 18.861 0.721 1.00 58.44 219 GLY A N 1
ATOM 1683 C CA . GLY A 1 219 ? 39.267 19.597 1.701 1.00 58.44 219 GLY A CA 1
ATOM 1684 C C . GLY A 1 219 ? 40.314 18.743 2.413 1.00 58.44 219 GLY A C 1
ATOM 1685 O O . GLY A 1 219 ? 40.278 17.518 2.336 1.00 58.44 219 GLY A O 1
ATOM 1686 N N . ILE A 1 220 ? 41.244 19.396 3.114 1.00 54.62 220 ILE A N 1
ATOM 1687 C CA . ILE A 1 220 ? 42.168 18.731 4.042 1.00 54.62 220 ILE A CA 1
ATOM 1688 C C . ILE A 1 220 ? 41.475 18.689 5.398 1.00 54.62 220 ILE A C 1
ATOM 1690 O O . ILE A 1 220 ? 41.187 19.736 5.969 1.00 54.62 220 ILE A O 1
ATOM 1694 N N . TYR A 1 221 ? 41.209 17.492 5.909 1.00 59.12 221 TYR A N 1
ATOM 1695 C CA . TYR A 1 221 ? 40.739 17.327 7.278 1.00 59.12 221 TYR A CA 1
ATOM 1696 C C . TYR A 1 221 ? 41.906 17.609 8.243 1.00 59.12 221 TYR A C 1
ATOM 1698 O O . TYR A 1 221 ? 42.926 16.920 8.149 1.00 59.12 221 TYR A O 1
ATOM 1706 N N . PRO A 1 222 ? 41.835 18.605 9.142 1.00 59.28 222 PRO A N 1
ATOM 1707 C CA . PRO A 1 222 ? 42.954 18.925 10.014 1.00 59.28 222 PRO A CA 1
ATOM 1708 C C . PRO A 1 222 ? 43.066 17.850 11.093 1.00 59.28 222 PRO A C 1
ATOM 1710 O O . PRO A 1 222 ? 42.093 17.544 11.781 1.00 59.28 222 PRO A O 1
ATOM 1713 N N . GLU A 1 223 ? 44.262 17.297 11.284 1.00 59.00 223 GLU A N 1
ATOM 1714 C CA . GLU A 1 223 ? 44.541 16.337 12.365 1.00 59.00 223 GLU A CA 1
ATOM 1715 C C . GLU A 1 223 ? 44.151 16.890 13.750 1.00 59.00 223 GLU A C 1
ATOM 1717 O O . GLU A 1 223 ? 43.651 16.161 14.605 1.00 59.00 223 GLU A 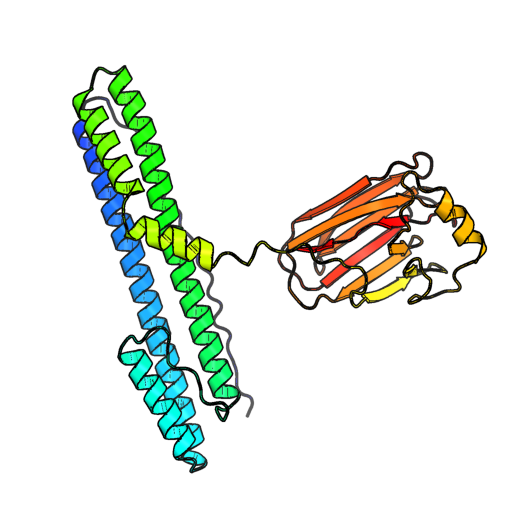O 1
ATOM 1722 N N . GLU A 1 224 ? 44.278 18.205 13.945 1.00 56.75 224 GLU A N 1
ATOM 1723 C CA . GLU A 1 224 ? 43.891 18.926 15.166 1.00 56.75 224 GLU A CA 1
ATOM 1724 C C . GLU A 1 224 ? 42.386 18.816 15.475 1.00 56.75 224 GLU A C 1
ATOM 1726 O O . GLU A 1 224 ? 41.975 18.807 16.638 1.00 56.75 224 GLU A O 1
ATOM 1731 N N . SER A 1 225 ? 41.548 18.650 14.449 1.00 57.00 225 SER A N 1
ATOM 1732 C CA . SER A 1 225 ? 40.098 18.505 14.590 1.00 57.00 225 SER A CA 1
ATOM 1733 C C . SER A 1 225 ? 39.695 17.145 15.167 1.00 57.00 225 SER A C 1
ATOM 1735 O O . SER A 1 225 ? 38.651 17.059 15.813 1.00 57.00 225 SER A O 1
ATOM 1737 N N . LYS A 1 226 ? 40.539 16.105 15.046 1.00 60.75 226 LYS A N 1
ATOM 1738 C CA . LYS A 1 226 ? 40.306 14.804 15.706 1.00 60.75 226 LYS A CA 1
ATOM 1739 C C . LYS A 1 226 ? 40.262 14.940 17.229 1.00 60.75 226 LYS A C 1
ATOM 1741 O O . LYS A 1 226 ? 39.495 14.244 17.887 1.00 60.75 226 LYS A O 1
ATOM 1746 N N . VAL A 1 227 ? 41.047 15.866 17.788 1.00 59.41 227 VAL A N 1
ATOM 1747 C CA . VAL A 1 227 ? 41.127 16.116 19.238 1.00 59.41 227 VAL A CA 1
ATOM 1748 C C . VAL A 1 227 ? 39.867 16.814 19.759 1.00 59.41 227 VAL A C 1
ATOM 1750 O O . VAL A 1 227 ? 39.418 16.527 20.868 1.00 59.41 227 VAL A O 1
ATOM 1753 N N . LEU A 1 228 ? 39.254 17.695 18.959 1.00 57.22 228 LEU A N 1
ATOM 1754 C CA . LEU A 1 228 ? 37.990 18.355 19.312 1.00 57.22 228 LEU A CA 1
ATOM 1755 C C . LEU A 1 228 ? 36.806 17.372 19.334 1.00 57.22 228 LEU A C 1
ATOM 1757 O O . LEU A 1 228 ? 35.894 17.536 20.140 1.00 57.22 228 LEU A O 1
ATOM 1761 N N . MET A 1 229 ? 36.850 16.305 18.531 1.00 54.22 229 MET A N 1
ATOM 1762 C CA . MET A 1 229 ? 35.780 15.295 18.465 1.00 54.22 229 MET A CA 1
ATOM 1763 C C . MET A 1 229 ? 35.742 14.336 19.658 1.00 54.22 229 MET A C 1
ATOM 1765 O O . MET A 1 229 ? 34.710 13.721 19.907 1.00 54.22 229 MET A O 1
ATOM 1769 N N . LEU A 1 230 ? 36.809 14.271 20.460 1.00 55.09 230 LEU A N 1
ATOM 1770 C CA . LEU A 1 230 ? 36.821 13.534 21.731 1.00 55.09 230 LEU A CA 1
ATOM 1771 C C . LEU A 1 230 ? 36.002 14.225 22.840 1.00 55.09 230 LEU A C 1
ATOM 1773 O O . LEU A 1 230 ? 35.856 13.664 23.923 1.00 55.09 230 LEU A O 1
ATOM 1777 N N . LYS A 1 231 ? 35.479 15.436 22.594 1.00 54.78 231 LYS A N 1
ATOM 1778 C CA . LYS A 1 231 ? 34.704 16.228 23.566 1.00 54.78 231 LYS A CA 1
ATOM 1779 C C . LYS A 1 231 ? 33.183 16.153 23.372 1.00 54.78 231 LYS A C 1
ATOM 1781 O O . LYS A 1 231 ? 32.460 16.860 24.070 1.00 54.78 231 LYS A O 1
ATOM 1786 N N . VAL A 1 232 ? 32.683 15.332 22.443 1.00 56.84 232 VAL A N 1
ATOM 1787 C CA . VAL A 1 232 ? 31.233 15.165 22.237 1.00 56.84 232 VAL A CA 1
ATOM 1788 C C . VAL A 1 232 ? 30.627 14.417 23.443 1.00 56.84 232 VAL A C 1
ATOM 1790 O O . VAL A 1 232 ? 31.179 13.381 23.820 1.00 56.84 232 VAL A O 1
ATOM 1793 N N . PRO A 1 233 ? 29.507 14.888 24.037 1.00 49.81 233 PRO A N 1
ATOM 1794 C CA . PRO A 1 233 ? 29.005 14.435 25.345 1.00 49.81 233 PRO A CA 1
ATOM 1795 C C . PRO A 1 233 ? 28.761 12.927 25.531 1.00 49.81 233 PRO A C 1
ATOM 1797 O O . PRO A 1 233 ? 28.776 12.470 26.668 1.00 49.81 233 PRO A O 1
ATOM 1800 N N . ASP A 1 234 ? 28.610 12.152 24.450 1.00 50.44 234 ASP A N 1
ATOM 1801 C CA . ASP A 1 234 ? 28.235 10.728 24.499 1.00 50.44 234 ASP A CA 1
ATOM 1802 C C . ASP A 1 234 ? 29.223 9.780 23.776 1.00 50.44 234 ASP A C 1
ATOM 1804 O O . ASP A 1 234 ? 28.893 8.631 23.480 1.00 50.44 234 ASP A O 1
ATOM 1808 N N . GLY A 1 235 ? 30.445 10.228 23.459 1.00 49.75 235 GLY A N 1
ATOM 1809 C CA . GLY A 1 235 ? 31.525 9.355 22.955 1.00 49.75 235 GLY A CA 1
ATOM 1810 C C . GLY A 1 235 ? 31.341 8.759 21.546 1.00 49.75 235 GLY A C 1
ATOM 1811 O O . GLY A 1 235 ? 32.175 7.971 21.102 1.00 49.75 235 GLY A O 1
ATOM 1812 N N . GLY A 1 236 ? 30.281 9.123 20.819 1.00 63.25 236 GLY A N 1
ATOM 1813 C CA . GLY A 1 236 ? 30.093 8.745 19.417 1.00 63.25 236 GLY A CA 1
ATOM 1814 C C . GLY A 1 236 ? 30.818 9.700 18.468 1.00 63.25 236 GLY A C 1
ATOM 1815 O O . GLY A 1 236 ? 30.703 10.914 18.608 1.00 63.25 236 GLY A O 1
ATOM 1816 N N . PHE A 1 237 ? 31.526 9.172 17.466 1.00 70.12 237 PHE A N 1
ATOM 1817 C CA . PHE A 1 237 ? 32.042 9.992 16.367 1.00 70.12 237 PHE A CA 1
ATOM 1818 C C . PHE A 1 237 ? 30.878 10.473 15.479 1.00 70.12 237 PHE A C 1
ATOM 1820 O O . PHE A 1 237 ? 29.978 9.676 15.170 1.00 70.12 237 PHE A O 1
ATOM 1827 N N . PRO A 1 238 ? 30.864 11.748 15.036 1.00 75.06 238 PRO A N 1
ATOM 1828 C CA . PRO A 1 238 ? 29.950 12.158 13.977 1.00 75.06 238 PRO A CA 1
ATOM 1829 C C . PRO A 1 238 ? 30.212 11.276 12.758 1.00 75.06 238 PRO A C 1
ATOM 1831 O O . PRO A 1 238 ? 31.337 10.871 12.502 1.00 75.06 238 PRO A O 1
ATOM 1834 N N . HIS A 1 239 ? 29.173 10.937 12.008 1.00 78.56 239 HIS A N 1
ATOM 1835 C CA . HIS A 1 239 ? 29.348 10.179 10.768 1.00 78.56 239 HIS A CA 1
ATOM 1836 C C . HIS A 1 239 ? 29.589 11.120 9.591 1.00 78.56 239 HIS A C 1
ATOM 1838 O O . HIS A 1 239 ? 30.274 10.768 8.633 1.00 78.56 239 HIS A O 1
ATOM 1844 N N . PHE A 1 240 ? 29.042 12.329 9.687 1.00 79.56 240 PHE A N 1
ATOM 1845 C CA . PHE A 1 240 ? 29.174 13.365 8.684 1.00 79.56 240 PHE A CA 1
ATOM 1846 C C . PHE A 1 240 ? 29.453 14.705 9.352 1.00 79.56 240 PHE A C 1
ATOM 1848 O O . PHE A 1 240 ? 28.896 15.000 10.414 1.00 79.56 240 PHE A O 1
ATOM 1855 N N . ILE A 1 241 ? 30.306 15.506 8.722 1.00 81.56 241 ILE A N 1
ATOM 1856 C CA . ILE A 1 241 ? 30.676 16.835 9.189 1.00 81.56 241 ILE A CA 1
ATOM 1857 C C . ILE A 1 241 ? 30.518 17.810 8.034 1.00 81.56 241 ILE A C 1
ATOM 1859 O O . ILE A 1 241 ? 31.066 17.614 6.946 1.00 81.56 241 ILE A O 1
ATOM 1863 N N . GLY A 1 242 ? 29.774 18.877 8.292 1.00 78.06 242 GLY A N 1
ATOM 1864 C CA . GLY A 1 242 ? 29.675 20.008 7.386 1.00 78.06 242 GLY A CA 1
ATOM 1865 C C . GLY A 1 242 ? 30.089 21.281 8.098 1.00 78.06 242 GLY A C 1
ATOM 1866 O O . GLY A 1 242 ? 29.617 21.574 9.198 1.00 78.06 242 GLY A O 1
ATOM 1867 N N . VAL A 1 243 ? 30.960 22.043 7.449 1.00 78.81 243 VAL A N 1
ATOM 1868 C CA . VAL A 1 243 ? 31.143 23.454 7.772 1.00 78.81 243 VAL A CA 1
ATOM 1869 C C . VAL A 1 243 ? 30.047 24.236 7.027 1.00 78.81 243 VAL A C 1
ATOM 1871 O O . VAL A 1 243 ? 29.724 23.886 5.887 1.00 78.81 243 VAL A O 1
ATOM 1874 N N . PRO A 1 244 ? 29.425 25.259 7.635 1.00 73.62 244 PRO A N 1
ATOM 1875 C CA . PRO A 1 244 ? 28.376 26.037 7.005 1.00 73.62 244 PRO A CA 1
ATOM 1876 C C . PRO A 1 244 ? 28.776 26.678 5.682 1.00 73.62 244 PRO A C 1
ATOM 1878 O O . PRO A 1 244 ? 29.949 26.958 5.425 1.00 73.62 244 PRO A O 1
ATOM 1881 N N . LYS A 1 245 ? 27.743 26.924 4.873 1.00 84.75 245 LYS A N 1
ATOM 1882 C CA . LYS A 1 245 ? 27.744 27.197 3.431 1.00 84.75 245 LYS A CA 1
ATOM 1883 C C . LYS A 1 245 ? 28.078 25.984 2.567 1.00 84.75 245 LYS A C 1
ATOM 1885 O O . LYS A 1 245 ? 28.854 26.076 1.612 1.00 84.75 245 LYS A O 1
ATOM 1890 N N . ALA A 1 246 ? 27.437 24.860 2.873 1.00 88.94 246 ALA A N 1
ATOM 1891 C CA . ALA A 1 246 ? 27.577 23.620 2.121 1.00 88.94 246 ALA A CA 1
ATOM 1892 C C . ALA A 1 246 ? 26.231 22.953 1.823 1.00 88.94 246 ALA A C 1
ATOM 1894 O O . ALA A 1 246 ? 25.289 23.048 2.606 1.00 88.94 246 ALA A O 1
ATOM 1895 N N . LYS A 1 247 ? 26.156 22.236 0.698 1.00 92.06 247 LYS A N 1
ATOM 1896 C CA . LYS A 1 247 ? 25.033 21.380 0.299 1.00 92.06 247 LYS A CA 1
ATOM 1897 C C . LYS A 1 247 ? 25.542 20.007 -0.090 1.00 92.06 247 LYS A C 1
ATOM 1899 O O . LYS A 1 247 ? 26.360 19.874 -1.000 1.00 92.06 247 LYS A O 1
ATOM 1904 N N . VAL A 1 248 ? 25.017 18.992 0.582 1.00 91.25 248 VAL A N 1
ATOM 1905 C CA . VAL A 1 248 ? 25.382 17.591 0.389 1.00 91.25 248 VAL A CA 1
ATOM 1906 C C . VAL A 1 248 ? 24.150 16.824 -0.026 1.00 91.25 248 VAL A C 1
ATOM 1908 O O . VAL A 1 248 ? 23.125 16.862 0.648 1.00 91.25 248 VAL A O 1
ATOM 1911 N N . VAL A 1 249 ? 24.258 16.124 -1.141 1.00 94.19 249 VAL A N 1
ATOM 1912 C CA . VAL A 1 249 ? 23.160 15.398 -1.759 1.00 94.19 249 VAL A CA 1
ATOM 1913 C C . VAL A 1 249 ? 23.401 13.914 -1.577 1.00 94.19 249 VAL A C 1
ATOM 1915 O O . VAL A 1 249 ? 24.408 13.397 -2.045 1.00 94.19 249 VAL A O 1
ATOM 1918 N N . PHE A 1 250 ? 22.444 13.221 -0.975 1.00 93.81 250 PHE A N 1
ATOM 1919 C CA . PHE A 1 250 ? 22.417 11.768 -0.871 1.00 93.81 250 PHE A CA 1
ATOM 1920 C C . PHE A 1 250 ? 21.560 11.181 -1.994 1.00 93.81 250 PHE A C 1
ATOM 1922 O O . PHE A 1 250 ? 20.403 11.581 -2.182 1.00 93.81 250 PHE A O 1
ATOM 1929 N N . LYS A 1 251 ? 22.125 10.216 -2.726 1.00 92.19 251 LYS A N 1
ATOM 1930 C CA . LYS A 1 251 ? 21.441 9.411 -3.744 1.00 92.19 251 LYS A CA 1
ATOM 1931 C C . LYS A 1 251 ? 21.099 8.060 -3.129 1.00 92.19 251 LYS A C 1
ATOM 1933 O O . LYS A 1 251 ? 21.980 7.267 -2.809 1.00 92.19 251 LYS A O 1
ATOM 1938 N N . LEU A 1 252 ? 19.810 7.813 -2.928 1.00 92.00 252 LEU A N 1
ATOM 1939 C CA . LEU A 1 252 ? 19.322 6.613 -2.259 1.00 92.00 252 LEU A CA 1
ATOM 1940 C C . LEU A 1 252 ? 18.905 5.556 -3.290 1.00 92.00 252 LEU A C 1
ATOM 1942 O O . LEU A 1 252 ? 18.317 5.904 -4.318 1.00 92.00 252 LEU A O 1
ATOM 1946 N N . PRO A 1 253 ? 19.160 4.263 -3.025 1.00 84.06 253 PRO A N 1
ATOM 1947 C CA . PRO A 1 253 ? 18.792 3.183 -3.943 1.00 84.06 253 PRO A CA 1
ATOM 1948 C C . PRO A 1 253 ? 17.271 2.971 -4.028 1.00 84.06 253 PRO A C 1
ATOM 1950 O O . PRO A 1 253 ? 16.771 2.419 -5.006 1.00 84.06 253 PRO A O 1
ATOM 1953 N N . SER A 1 254 ? 16.526 3.426 -3.019 1.00 86.94 254 SER A N 1
ATOM 1954 C CA . SER A 1 254 ? 15.071 3.334 -2.923 1.00 86.94 254 SER A CA 1
ATOM 1955 C C . SER A 1 254 ? 14.463 4.672 -2.495 1.00 86.94 254 SER A C 1
ATOM 1957 O O . SER A 1 254 ? 15.153 5.577 -2.020 1.00 86.94 254 SER A O 1
ATOM 1959 N N . LYS A 1 255 ? 13.147 4.821 -2.698 1.00 91.38 255 LYS A N 1
ATOM 1960 C CA . LYS A 1 255 ? 12.417 5.984 -2.189 1.00 91.38 255 LYS A CA 1
ATOM 1961 C C . LYS A 1 255 ? 12.216 5.850 -0.682 1.00 91.38 255 LYS A C 1
ATOM 1963 O O . LYS A 1 255 ? 11.760 4.807 -0.226 1.00 91.38 255 LYS A O 1
ATOM 1968 N N . VAL A 1 256 ? 12.474 6.931 0.041 1.00 93.31 256 VAL A N 1
ATOM 1969 C CA . VAL A 1 256 ? 12.270 7.060 1.486 1.00 93.31 256 VAL A CA 1
ATOM 1970 C C . VAL A 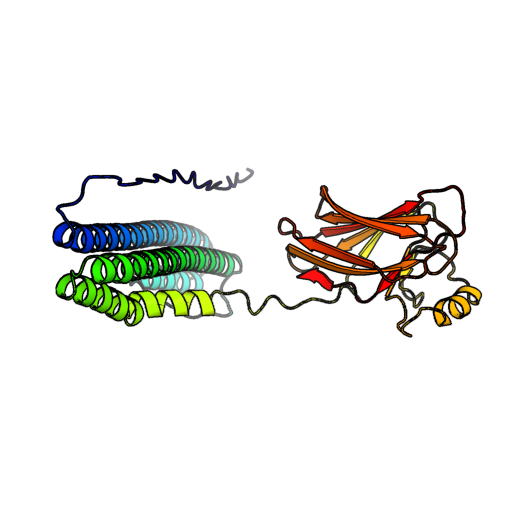1 256 ? 11.276 8.179 1.773 1.00 93.31 256 VAL A C 1
ATOM 1972 O O . VAL A 1 256 ? 11.070 9.077 0.954 1.00 93.31 256 VAL A O 1
ATOM 1975 N N . THR A 1 257 ? 10.645 8.108 2.935 1.00 94.31 257 THR A N 1
ATOM 1976 C CA . THR A 1 257 ? 9.574 9.001 3.404 1.00 94.31 257 THR A CA 1
ATOM 1977 C C . THR A 1 257 ? 9.877 9.635 4.755 1.00 94.31 257 THR A C 1
ATOM 1979 O O . THR A 1 257 ? 9.166 10.545 5.172 1.00 94.31 257 THR A O 1
ATOM 1982 N N . ARG A 1 258 ? 10.902 9.160 5.467 1.00 95.31 258 ARG A N 1
ATOM 1983 C CA . ARG A 1 258 ? 11.313 9.685 6.768 1.00 95.31 258 ARG A CA 1
ATOM 1984 C C . ARG A 1 258 ? 12.819 9.819 6.862 1.00 95.31 258 ARG A C 1
ATOM 1986 O O . ARG A 1 258 ? 13.571 9.056 6.257 1.00 95.31 258 ARG A O 1
ATOM 1993 N N . PHE A 1 259 ? 13.239 10.768 7.683 1.00 96.19 259 PHE A N 1
ATOM 1994 C CA . PHE A 1 259 ? 14.627 10.988 8.061 1.00 96.19 259 PHE A CA 1
ATOM 1995 C C . PHE A 1 259 ? 14.708 11.212 9.567 1.00 96.19 259 PHE A C 1
ATOM 1997 O O . PHE A 1 259 ? 13.853 11.885 10.149 1.00 96.19 259 PHE A O 1
ATOM 2004 N N . GLU A 1 260 ? 15.751 10.672 10.185 1.00 95.81 260 GLU A N 1
ATOM 2005 C CA . GLU A 1 260 ? 16.115 10.951 11.566 1.00 95.81 260 GLU A CA 1
ATOM 2006 C C . GLU A 1 260 ? 17.639 11.044 11.677 1.00 95.81 260 GLU A C 1
ATOM 2008 O O . GLU A 1 260 ? 18.358 10.151 11.229 1.00 95.81 260 GLU A O 1
ATOM 2013 N N . ALA A 1 261 ? 18.130 12.111 12.300 1.00 95.00 261 ALA A N 1
ATOM 2014 C CA . ALA A 1 261 ? 19.526 12.229 12.687 1.00 95.00 261 ALA A CA 1
ATOM 2015 C C . ALA A 1 261 ? 19.666 13.025 13.981 1.00 95.00 261 ALA A C 1
ATOM 2017 O O . ALA A 1 261 ? 18.871 13.920 14.275 1.00 95.00 261 ALA A O 1
ATOM 2018 N N . LYS A 1 262 ? 20.709 12.708 14.735 1.00 93.88 262 LYS A N 1
ATOM 2019 C CA . LYS A 1 262 ? 21.181 13.518 15.854 1.00 93.88 262 LYS A CA 1
ATOM 2020 C C . LYS A 1 262 ? 22.168 14.553 15.320 1.00 93.88 262 LYS A C 1
ATOM 2022 O O . LYS A 1 262 ? 22.950 14.250 14.421 1.00 93.88 262 LYS A O 1
ATOM 2027 N N . VAL A 1 263 ? 22.108 15.772 15.830 1.00 92.31 263 VAL A N 1
ATOM 2028 C CA . VAL A 1 263 ? 22.855 16.921 15.316 1.00 92.31 263 VAL A CA 1
ATOM 2029 C C . VAL A 1 263 ? 23.432 17.686 16.496 1.00 92.31 263 VAL A C 1
ATOM 2031 O O . VAL A 1 263 ? 22.713 17.987 17.445 1.00 92.31 263 VAL A O 1
ATOM 2034 N N . SER A 1 264 ? 24.721 17.998 16.444 1.00 89.50 264 SER A N 1
ATOM 2035 C CA . SER A 1 264 ? 25.393 18.806 17.464 1.00 89.50 264 SER A CA 1
ATOM 2036 C C . SER A 1 264 ? 26.417 19.721 16.815 1.00 89.50 264 SER A C 1
ATOM 2038 O O . SER A 1 264 ? 26.983 19.389 15.772 1.00 89.50 264 SER A O 1
ATOM 2040 N N . MET A 1 265 ? 26.693 20.849 17.461 1.00 88.19 265 MET A N 1
ATOM 2041 C CA . MET A 1 265 ? 27.847 21.664 17.122 1.00 88.19 265 MET A CA 1
ATOM 2042 C C . MET A 1 265 ? 29.101 20.966 17.661 1.00 88.19 265 MET A C 1
ATOM 2044 O O . MET A 1 265 ? 29.089 20.443 18.777 1.00 88.19 265 MET A O 1
ATOM 2048 N N . ILE A 1 266 ? 30.154 20.899 16.849 1.00 81.44 266 ILE A N 1
ATOM 2049 C CA . ILE A 1 266 ? 31.469 20.342 17.212 1.00 81.44 266 ILE A CA 1
ATOM 2050 C C . ILE A 1 266 ? 32.411 21.463 17.689 1.00 81.44 266 ILE A C 1
ATOM 2052 O O . ILE A 1 266 ? 33.365 21.215 18.425 1.00 81.44 266 ILE A O 1
ATOM 2056 N N . SER A 1 267 ? 32.143 22.702 17.289 1.00 81.44 267 SER A N 1
ATOM 2057 C CA . SER A 1 267 ? 32.963 23.886 17.556 1.00 81.44 267 SER A CA 1
ATOM 2058 C C . SER A 1 267 ? 32.100 25.075 18.007 1.00 81.44 267 SER A C 1
ATOM 2060 O O . SER A 1 267 ? 30.925 24.917 18.321 1.00 81.44 267 SER A O 1
ATOM 2062 N N . PHE A 1 268 ? 32.686 26.268 18.108 1.00 77.94 268 PHE A N 1
ATOM 2063 C CA . PHE A 1 268 ? 31.967 27.478 18.513 1.00 77.94 268 PHE A CA 1
ATOM 2064 C C . PHE A 1 268 ? 31.177 28.082 17.342 1.00 77.94 268 PHE A C 1
ATOM 2066 O O . PHE A 1 268 ? 31.617 27.962 16.201 1.00 77.94 268 PHE A O 1
ATOM 2073 N N . GLY A 1 269 ? 30.076 28.777 17.647 1.00 84.31 269 GLY A N 1
ATOM 2074 C CA . GLY A 1 269 ? 29.253 29.525 16.685 1.00 84.31 269 GLY A CA 1
ATOM 2075 C C . GLY A 1 269 ? 27.854 28.946 16.478 1.00 84.31 269 GLY A C 1
ATOM 2076 O O . GLY A 1 269 ? 27.487 27.983 17.141 1.00 84.31 269 GLY A O 1
ATOM 2077 N N . ASP A 1 270 ? 27.074 29.527 15.567 1.00 86.81 270 ASP A N 1
ATOM 2078 C CA . ASP A 1 270 ? 25.654 29.204 15.387 1.00 86.81 270 ASP A CA 1
ATOM 2079 C C . ASP A 1 270 ? 25.365 28.815 13.943 1.00 86.81 270 ASP A C 1
ATOM 2081 O O . ASP A 1 270 ? 25.659 29.558 13.002 1.00 86.81 270 ASP A O 1
ATOM 2085 N N . ALA A 1 271 ? 24.727 27.664 13.751 1.00 89.94 271 ALA A N 1
ATOM 2086 C CA . ALA A 1 271 ? 24.428 27.177 12.414 1.00 89.94 271 ALA A CA 1
ATOM 2087 C C . ALA A 1 271 ? 23.121 26.390 12.352 1.00 89.94 271 ALA A C 1
ATOM 2089 O O . ALA A 1 271 ? 22.637 25.821 13.333 1.00 89.94 271 ALA A O 1
ATOM 2090 N N . SER A 1 272 ? 22.558 26.350 11.152 1.00 91.81 272 SER A N 1
ATOM 2091 C CA . SER A 1 272 ? 21.345 25.618 10.827 1.00 91.81 272 SER A CA 1
ATOM 2092 C C . SER A 1 272 ? 21.685 24.426 9.942 1.00 91.81 272 SER A C 1
ATOM 2094 O O . SER A 1 272 ? 22.393 24.561 8.943 1.00 91.81 272 SER A O 1
ATOM 2096 N N . LEU A 1 273 ? 21.142 23.259 10.281 1.00 94.44 273 LEU A N 1
ATOM 2097 C CA . LEU A 1 273 ? 21.090 22.113 9.381 1.00 94.44 273 LEU A CA 1
ATOM 2098 C C . LEU A 1 273 ? 19.685 22.018 8.793 1.00 94.44 273 LEU A C 1
ATOM 2100 O O . LEU A 1 273 ? 18.708 21.793 9.512 1.00 94.44 273 LEU A O 1
ATOM 2104 N N . ILE A 1 274 ? 19.590 22.171 7.478 1.00 96.38 274 ILE A N 1
ATOM 2105 C CA . ILE A 1 274 ? 18.340 22.150 6.727 1.00 96.38 274 ILE A CA 1
ATOM 2106 C C . ILE A 1 274 ? 18.270 20.855 5.919 1.00 96.38 274 ILE A C 1
ATOM 2108 O O . ILE A 1 274 ? 19.170 20.539 5.143 1.00 96.38 274 ILE A O 1
ATOM 2112 N N . LEU A 1 275 ? 17.174 20.116 6.074 1.00 97.44 275 LEU A N 1
ATOM 2113 C CA . LEU A 1 275 ? 16.873 18.928 5.282 1.00 97.44 275 LEU A CA 1
ATOM 2114 C C . LEU A 1 275 ? 15.912 19.284 4.149 1.00 97.44 275 LEU A C 1
ATOM 2116 O O . LEU A 1 275 ? 14.825 19.825 4.380 1.00 97.44 275 LEU A O 1
ATOM 2120 N N . HIS A 1 276 ? 16.277 18.880 2.936 1.00 97.69 276 HIS A N 1
ATOM 2121 C CA . HIS A 1 276 ? 15.413 18.919 1.762 1.00 97.69 276 HIS A CA 1
ATOM 2122 C C . HIS A 1 276 ? 15.089 17.512 1.264 1.00 97.69 276 HIS A C 1
ATOM 2124 O O . HIS A 1 276 ? 15.974 16.664 1.142 1.00 97.69 276 HIS A O 1
ATOM 2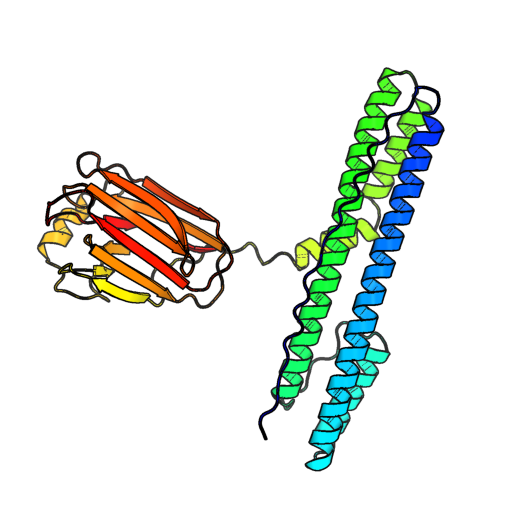130 N N . ALA A 1 277 ? 13.824 17.298 0.901 1.00 96.25 277 ALA A N 1
ATOM 2131 C CA . ALA A 1 277 ? 13.354 16.129 0.169 1.00 96.25 277 ALA A CA 1
ATOM 2132 C C . ALA A 1 277 ? 13.068 16.542 -1.283 1.00 96.25 277 ALA A C 1
ATOM 2134 O O . ALA A 1 277 ? 12.135 17.300 -1.571 1.00 96.25 277 ALA A O 1
ATOM 2135 N N . GLY A 1 278 ? 13.913 16.096 -2.216 1.00 93.62 278 GLY A N 1
ATOM 2136 C CA . GLY A 1 278 ? 13.896 16.608 -3.587 1.00 93.62 278 GLY A CA 1
ATOM 2137 C C . GLY A 1 278 ? 14.248 18.101 -3.635 1.00 93.62 278 GLY A C 1
ATOM 2138 O O . GLY A 1 278 ? 15.390 18.469 -3.395 1.00 93.62 278 GLY A O 1
ATOM 2139 N N . LYS A 1 279 ? 13.273 18.958 -3.970 1.00 92.50 279 LYS A N 1
ATOM 2140 C CA . LYS A 1 279 ? 13.437 20.428 -4.034 1.00 92.50 279 LYS A CA 1
ATOM 2141 C C . LYS A 1 279 ? 12.770 21.178 -2.875 1.00 92.50 279 LYS A C 1
ATOM 2143 O O . LYS A 1 279 ? 12.810 22.404 -2.844 1.00 92.50 279 LYS A O 1
ATOM 2148 N N . LYS A 1 280 ? 12.079 20.466 -1.980 1.00 95.75 280 LYS A N 1
ATOM 2149 C CA . LYS A 1 280 ? 11.313 21.067 -0.884 1.00 95.75 280 LYS A CA 1
ATOM 2150 C C . LYS A 1 280 ? 12.121 20.972 0.405 1.00 95.75 280 LYS A C 1
ATOM 2152 O O . LYS A 1 280 ? 12.566 19.883 0.758 1.00 95.75 280 LYS A O 1
ATOM 2157 N N . LYS A 1 281 ? 12.229 22.080 1.134 1.00 97.38 281 LYS A N 1
ATOM 2158 C CA . LYS A 1 281 ? 12.673 22.088 2.531 1.00 97.38 281 LYS A CA 1
ATOM 2159 C C . LYS A 1 281 ? 11.616 21.399 3.394 1.00 97.38 281 LYS A C 1
ATOM 2161 O O . LYS A 1 281 ? 10.447 21.768 3.323 1.00 97.38 281 LYS A O 1
ATOM 2166 N N . VAL A 1 282 ? 12.023 20.412 4.189 1.00 97.06 282 VAL A N 1
ATOM 2167 C CA . VAL A 1 282 ? 11.107 19.582 4.998 1.00 97.06 282 VAL A CA 1
ATOM 2168 C C . VAL A 1 282 ? 11.418 19.604 6.490 1.00 97.06 282 VAL A C 1
ATOM 2170 O O . VAL A 1 282 ? 10.547 19.278 7.293 1.00 97.06 282 VAL A O 1
ATOM 2173 N N . ALA A 1 283 ? 12.629 20.006 6.881 1.00 97.06 283 ALA A N 1
ATOM 2174 C CA . ALA A 1 283 ? 12.960 20.292 8.272 1.00 97.06 283 ALA A CA 1
ATOM 2175 C C . ALA A 1 283 ? 14.185 21.208 8.384 1.00 97.06 283 ALA A C 1
ATOM 2177 O O . ALA A 1 283 ? 14.973 21.341 7.448 1.00 97.06 283 ALA A O 1
ATOM 2178 N N . GLU A 1 284 ? 14.336 21.833 9.545 1.00 96.50 284 GLU A N 1
ATOM 2179 C CA . GLU A 1 284 ? 15.496 22.629 9.938 1.00 96.50 284 GLU A CA 1
ATOM 2180 C C . GLU A 1 284 ? 15.721 22.420 11.431 1.00 96.50 284 GLU A C 1
ATOM 2182 O O . GLU A 1 284 ? 14.764 22.385 12.206 1.00 96.50 284 GLU A O 1
ATOM 2187 N N . VAL A 1 285 ? 16.981 22.303 11.830 1.00 94.75 285 VAL A N 1
ATOM 2188 C CA . VAL A 1 285 ? 17.387 22.410 13.227 1.00 94.75 285 VAL A CA 1
ATOM 2189 C C . VAL A 1 285 ? 18.466 23.474 13.340 1.0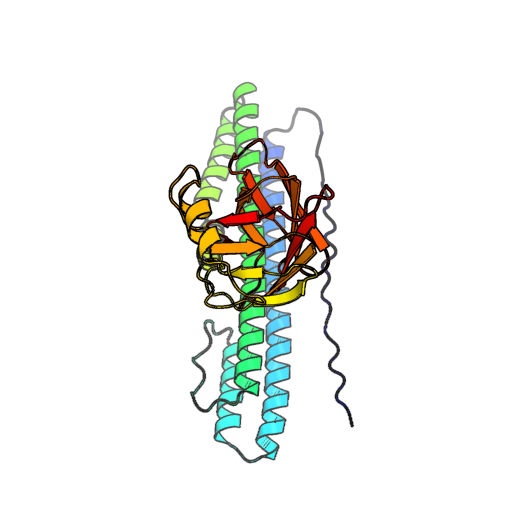0 94.75 285 VAL A C 1
ATOM 2191 O O . VAL A 1 285 ? 19.404 23.494 12.546 1.00 94.75 285 VAL A O 1
ATOM 2194 N N . ARG A 1 286 ? 18.314 24.360 14.323 1.00 92.56 286 ARG A N 1
ATOM 2195 C CA . ARG A 1 286 ? 19.315 25.369 14.672 1.00 92.56 286 ARG A CA 1
ATOM 2196 C C . ARG A 1 286 ? 20.111 24.872 15.855 1.00 92.56 286 ARG A C 1
ATOM 2198 O O . ARG A 1 286 ? 19.516 24.429 16.834 1.00 92.56 286 ARG A O 1
ATOM 2205 N N . VAL A 1 287 ? 21.426 24.941 15.748 1.00 88.56 287 VAL A N 1
ATOM 2206 C CA . VAL A 1 287 ? 22.350 24.481 16.775 1.00 88.56 287 VAL A CA 1
ATOM 2207 C C . VAL A 1 287 ? 23.170 25.676 17.238 1.00 88.56 287 VAL A C 1
ATOM 2209 O O . VAL A 1 287 ? 23.754 26.377 16.415 1.00 88.56 287 VAL A O 1
ATOM 2212 N N . ASP A 1 288 ? 23.160 25.902 18.547 1.00 85.81 288 ASP A N 1
ATOM 2213 C CA . ASP A 1 288 ? 23.857 26.993 19.229 1.00 85.81 288 ASP A CA 1
ATOM 2214 C C . ASP A 1 288 ? 25.160 26.453 19.824 1.00 85.81 288 ASP A C 1
ATOM 2216 O O . ASP A 1 288 ? 25.145 25.517 20.624 1.00 85.81 288 ASP A O 1
ATOM 2220 N N . GLY A 1 289 ? 26.295 27.022 19.431 1.00 78.44 289 GLY A N 1
ATOM 2221 C CA . GLY A 1 289 ? 27.623 26.562 19.840 1.00 78.44 289 GLY A CA 1
ATOM 2222 C C . GLY A 1 289 ? 27.982 26.880 21.291 1.00 78.44 289 GLY A C 1
ATOM 2223 O O . GLY A 1 289 ? 28.953 26.325 21.804 1.00 78.44 289 GLY A O 1
ATOM 2224 N N . GLN A 1 290 ? 27.218 27.732 21.983 1.00 79.00 290 GLN A N 1
ATOM 2225 C CA . GLN A 1 290 ? 27.338 27.912 23.435 1.00 79.00 290 GLN A CA 1
ATOM 2226 C C . GLN A 1 290 ? 26.687 26.758 24.203 1.00 79.00 290 GLN A C 1
ATOM 2228 O O . GLN A 1 290 ? 27.057 26.475 25.344 1.00 79.00 290 GLN A O 1
ATOM 2233 N N . ASN A 1 291 ? 25.746 26.061 23.565 1.00 73.75 291 ASN A N 1
ATOM 2234 C CA . ASN A 1 291 ? 24.985 24.966 24.135 1.00 73.75 291 ASN A CA 1
ATOM 2235 C C . ASN A 1 291 ? 25.280 23.677 23.363 1.00 73.75 291 ASN A C 1
ATOM 2237 O O . ASN A 1 291 ? 24.581 23.332 22.416 1.00 73.75 291 ASN A O 1
ATOM 2241 N N . ALA A 1 292 ? 26.272 22.909 23.824 1.00 67.00 292 ALA A N 1
ATOM 2242 C CA . ALA A 1 292 ? 26.690 21.623 23.242 1.00 67.00 292 ALA A CA 1
ATOM 2243 C C . ALA A 1 292 ? 25.643 20.486 23.370 1.00 67.00 292 ALA A C 1
ATOM 2245 O O . ALA A 1 292 ? 25.988 19.311 23.493 1.00 67.00 292 ALA A O 1
ATOM 2246 N N . LYS A 1 293 ? 24.349 20.818 23.405 1.00 81.75 293 LYS A N 1
ATOM 2247 C CA . LYS A 1 293 ? 23.258 19.860 23.510 1.00 81.75 293 LYS A CA 1
ATOM 2248 C C . LYS A 1 293 ? 22.991 19.235 22.146 1.00 81.75 293 LYS A C 1
ATOM 2250 O O . LYS A 1 293 ? 22.730 19.929 21.168 1.00 81.75 293 LYS A O 1
ATOM 2255 N N . GLU A 1 294 ? 22.964 17.910 22.123 1.00 85.69 294 GLU A N 1
ATOM 2256 C CA . GLU A 1 294 ? 22.509 17.155 20.963 1.00 85.69 294 GLU A CA 1
ATOM 2257 C C . GLU A 1 294 ? 21.021 17.435 20.693 1.00 85.69 294 GLU A C 1
ATOM 2259 O O . GLU A 1 294 ? 20.163 17.327 21.578 1.00 85.69 294 GLU A O 1
ATOM 2264 N N . LEU A 1 295 ? 20.711 17.794 19.451 1.00 91.44 295 LEU A N 1
ATOM 2265 C CA . LEU A 1 295 ? 19.357 17.991 18.951 1.00 91.44 295 LEU A CA 1
ATOM 2266 C C . LEU A 1 295 ? 18.999 16.872 17.979 1.00 91.44 295 LEU A C 1
ATOM 2268 O O . LEU A 1 295 ? 19.869 16.254 17.371 1.00 91.44 295 LEU A O 1
ATOM 2272 N N . VAL A 1 296 ? 17.706 16.607 17.805 1.00 92.81 296 VAL A N 1
ATOM 2273 C CA . VAL A 1 296 ? 17.249 15.560 16.887 1.00 92.81 296 VAL A CA 1
ATOM 2274 C C . VAL A 1 296 ? 16.467 16.179 15.740 1.00 92.81 296 VAL A C 1
ATOM 2276 O O . VAL A 1 296 ? 15.412 16.775 15.944 1.00 92.81 296 VAL A O 1
ATOM 2279 N N . LEU A 1 297 ? 16.978 16.001 14.526 1.00 95.00 297 LEU A N 1
ATOM 2280 C CA . LEU A 1 297 ? 16.310 16.380 13.291 1.00 95.00 297 LEU A CA 1
ATOM 2281 C C . LEU A 1 297 ? 15.470 15.196 12.807 1.00 95.00 297 LEU A C 1
ATOM 2283 O O . LEU A 1 297 ? 16.020 14.187 12.366 1.00 95.00 297 LEU A O 1
ATOM 2287 N N . LYS A 1 298 ? 14.141 15.314 12.893 1.00 96.00 298 LYS A N 1
ATOM 2288 C CA . LYS A 1 298 ? 13.185 14.314 12.388 1.00 96.00 298 LYS A CA 1
ATOM 2289 C C . LYS A 1 298 ? 12.234 14.954 11.391 1.00 96.00 298 LYS A C 1
ATOM 2291 O O . LYS A 1 298 ? 11.785 16.075 11.608 1.00 96.00 298 LYS A O 1
ATOM 2296 N N . SER A 1 299 ? 11.908 14.241 10.320 1.00 95.75 299 SER A N 1
ATOM 2297 C CA . SER A 1 299 ? 10.940 14.713 9.327 1.00 95.75 299 SER A CA 1
ATOM 2298 C C . SER A 1 299 ? 10.254 13.549 8.619 1.00 95.75 299 SER A C 1
ATOM 2300 O O . SER A 1 299 ? 10.871 12.501 8.414 1.00 95.75 299 SER A O 1
ATOM 2302 N N . GLU A 1 300 ? 8.996 13.758 8.231 1.00 93.62 300 GLU A N 1
ATOM 2303 C CA . GLU A 1 300 ? 8.251 12.912 7.296 1.00 93.62 300 GLU A CA 1
ATOM 2304 C C . GLU A 1 300 ? 7.935 13.728 6.036 1.00 93.62 300 GLU A C 1
ATOM 2306 O O . GLU A 1 300 ? 7.607 14.911 6.123 1.00 93.62 300 GLU A O 1
ATOM 2311 N N . PHE A 1 301 ? 8.054 13.117 4.861 1.00 95.00 301 PHE A N 1
ATOM 2312 C CA . PHE A 1 301 ? 7.958 13.802 3.574 1.00 95.00 301 PHE A CA 1
ATOM 2313 C C . PHE A 1 301 ? 7.495 12.870 2.444 1.00 95.00 301 PHE A C 1
ATOM 2315 O O . PHE A 1 301 ? 7.460 11.647 2.581 1.00 95.00 301 PHE A O 1
ATOM 2322 N N . GLU A 1 302 ? 7.121 13.463 1.305 1.00 89.12 302 GLU A N 1
ATOM 2323 C CA . GLU A 1 302 ? 6.759 12.725 0.088 1.00 89.12 302 GLU A CA 1
ATOM 2324 C C . GLU A 1 302 ? 7.912 11.821 -0.376 1.00 89.12 302 GLU A C 1
ATOM 2326 O O . GLU A 1 302 ? 9.074 12.223 -0.366 1.00 89.12 302 GLU A O 1
ATOM 2331 N N . ALA A 1 303 ? 7.579 10.608 -0.827 1.00 92.69 303 ALA A N 1
ATOM 2332 C CA . ALA A 1 303 ? 8.557 9.583 -1.177 1.00 92.69 303 ALA A CA 1
ATOM 2333 C C . ALA A 1 303 ? 9.596 10.075 -2.208 1.00 92.69 303 ALA A C 1
ATOM 2335 O O . ALA A 1 303 ? 9.256 10.363 -3.360 1.00 92.69 303 ALA A O 1
ATOM 2336 N N . THR A 1 304 ? 10.874 10.102 -1.821 1.00 94.69 304 THR A N 1
ATOM 2337 C CA . THR A 1 304 ? 11.993 10.582 -2.651 1.00 94.69 304 THR A CA 1
ATOM 2338 C C . THR A 1 304 ? 13.205 9.666 -2.531 1.00 94.69 304 THR A C 1
ATOM 2340 O O . THR A 1 304 ? 13.443 9.079 -1.485 1.00 94.69 304 THR A O 1
ATOM 2343 N N . ASN A 1 305 ? 14.001 9.551 -3.590 1.00 94.25 305 ASN A N 1
ATOM 2344 C CA . ASN A 1 305 ? 15.313 8.895 -3.563 1.00 94.25 305 ASN A CA 1
ATOM 2345 C C . ASN A 1 305 ? 16.476 9.905 -3.491 1.00 94.25 305 ASN A C 1
ATOM 2347 O O . ASN A 1 305 ? 17.637 9.534 -3.649 1.00 94.25 305 ASN A O 1
ATOM 2351 N N . ARG A 1 306 ? 16.165 11.191 -3.292 1.00 95.75 306 ARG A N 1
ATOM 2352 C CA . ARG A 1 306 ? 17.134 12.285 -3.192 1.00 95.75 306 ARG A CA 1
ATOM 2353 C C . ARG A 1 306 ? 16.853 13.116 -1.950 1.00 95.75 306 ARG A C 1
ATOM 2355 O O . ARG A 1 306 ? 15.774 13.711 -1.842 1.00 95.75 306 ARG A O 1
ATOM 2362 N N . LEU A 1 307 ? 17.843 13.184 -1.066 1.00 97.38 307 LEU A N 1
ATOM 2363 C CA . LEU A 1 307 ? 17.855 14.068 0.097 1.00 97.38 307 LEU A CA 1
ATOM 2364 C C . LEU A 1 307 ? 19.021 15.041 -0.013 1.00 97.38 307 LEU A C 1
ATOM 2366 O O . LEU A 1 307 ? 20.105 14.641 -0.429 1.00 97.38 307 LEU A O 1
ATOM 2370 N N . THR A 1 308 ? 18.810 16.290 0.390 1.00 96.62 308 THR A N 1
ATOM 2371 C CA . THR A 1 308 ? 19.887 17.281 0.480 1.00 96.62 308 THR A CA 1
ATOM 2372 C C . THR A 1 308 ? 19.983 17.795 1.907 1.00 96.62 308 THR A C 1
ATOM 2374 O O . THR A 1 308 ? 18.982 18.223 2.480 1.00 96.62 308 THR A O 1
ATOM 2377 N N . LEU A 1 309 ? 21.187 17.761 2.468 1.00 95.38 309 LEU A N 1
ATOM 2378 C CA . LEU A 1 309 ? 21.535 18.432 3.712 1.00 95.38 309 LEU A CA 1
ATOM 2379 C C . LEU A 1 309 ? 22.253 19.734 3.381 1.00 95.38 309 LEU A C 1
ATOM 2381 O O . LEU A 1 309 ? 23.287 19.733 2.716 1.00 95.38 309 LEU A O 1
ATOM 2385 N N . GLU A 1 310 ? 21.676 20.841 3.822 1.00 94.44 310 GLU A N 1
ATOM 2386 C CA . GLU A 1 310 ? 22.227 22.181 3.681 1.00 94.44 310 GLU A CA 1
ATOM 2387 C C . GLU A 1 310 ? 22.698 22.675 5.047 1.00 94.44 310 GLU A C 1
ATOM 2389 O O . GLU A 1 310 ? 21.945 22.666 6.018 1.00 94.44 310 GLU A O 1
ATOM 2394 N N . PHE A 1 311 ? 23.959 23.084 5.104 1.00 91.75 311 PHE A N 1
ATOM 2395 C CA . PHE A 1 311 ? 24.607 23.651 6.276 1.00 91.75 311 PHE A CA 1
ATOM 2396 C C . PHE A 1 311 ? 24.643 25.164 6.076 1.00 91.75 311 PHE A C 1
ATOM 2398 O O . PHE A 1 311 ? 25.340 25.640 5.180 1.00 91.75 311 PHE A O 1
ATOM 2405 N N . ASP A 1 312 ? 23.890 25.911 6.875 1.00 90.12 312 ASP A N 1
ATOM 2406 C CA . ASP A 1 312 ? 23.679 27.352 6.702 1.00 90.12 312 ASP A CA 1
ATOM 2407 C C . ASP A 1 312 ? 24.159 28.126 7.943 1.00 90.12 312 ASP A C 1
ATOM 2409 O O . ASP A 1 312 ? 23.666 27.855 9.044 1.00 90.12 312 ASP A O 1
ATOM 2413 N N . PRO A 1 313 ? 25.131 29.052 7.824 1.00 85.62 313 PRO A N 1
ATOM 2414 C CA . PRO A 1 313 ? 25.635 29.791 8.978 1.00 85.62 313 PRO A CA 1
ATOM 2415 C C . PRO A 1 313 ? 24.586 30.792 9.454 1.00 85.62 313 PRO A C 1
ATOM 2417 O O . PRO A 1 313 ? 23.930 31.442 8.644 1.00 85.62 313 PRO A O 1
ATOM 2420 N N . GLN A 1 314 ? 24.454 30.967 10.766 1.00 81.69 314 GLN A N 1
ATOM 2421 C CA . GLN A 1 314 ? 23.588 32.003 11.342 1.00 81.69 314 GLN A CA 1
ATOM 2422 C C . GLN A 1 314 ? 24.385 33.236 11.816 1.00 81.69 314 GLN A C 1
ATOM 2424 O O . GLN A 1 314 ? 23.800 34.183 12.339 1.00 81.69 314 GLN A O 1
ATOM 2429 N N . GLY A 1 315 ? 25.706 33.264 11.584 1.00 73.38 315 GLY A N 1
ATOM 2430 C CA . GLY A 1 315 ? 26.609 34.349 11.976 1.00 73.38 315 GLY A CA 1
ATOM 2431 C C . GLY A 1 315 ? 27.813 34.536 11.042 1.00 73.38 315 GLY A C 1
ATOM 2432 O O . GLY A 1 315 ? 27.837 34.053 9.911 1.00 73.38 315 GLY A O 1
ATOM 2433 N N . THR A 1 316 ? 28.817 35.287 11.508 1.00 62.47 316 THR A N 1
ATOM 2434 C CA . THR A 1 316 ? 30.038 35.627 10.747 1.00 62.47 316 THR A CA 1
ATOM 2435 C C . THR A 1 316 ? 31.256 34.774 11.111 1.00 62.47 316 THR A C 1
ATOM 2437 O O . THR A 1 316 ? 32.326 34.972 10.530 1.00 62.47 316 THR A O 1
ATOM 2440 N N . SER A 1 317 ? 31.139 33.847 12.068 1.00 59.22 317 SER A N 1
ATOM 2441 C CA . SER A 1 317 ? 32.267 33.034 12.519 1.00 59.22 317 SER A CA 1
ATOM 2442 C C . SER A 1 317 ? 32.637 31.968 11.488 1.00 59.22 317 SER A C 1
ATOM 2444 O O . SER A 1 317 ? 31.836 31.147 11.065 1.00 59.22 317 SER A O 1
ATOM 2446 N N . SER A 1 318 ? 33.910 31.946 11.103 1.00 61.09 318 SER A N 1
ATOM 2447 C CA . SER A 1 318 ? 34.506 30.955 10.196 1.00 61.09 318 SER A CA 1
ATOM 2448 C C . SER A 1 318 ? 34.768 29.591 10.857 1.00 61.09 318 SER A C 1
ATOM 2450 O O . SER A 1 318 ? 35.482 28.756 10.300 1.00 61.09 318 SER A O 1
ATOM 2452 N N . GLY A 1 319 ? 34.228 29.381 12.060 1.00 64.12 319 GLY A N 1
ATOM 2453 C CA . GLY A 1 319 ? 34.577 28.288 12.959 1.00 64.12 319 GLY A CA 1
ATOM 2454 C C . GLY A 1 319 ? 33.455 27.298 13.225 1.00 64.12 319 GLY A C 1
ATOM 2455 O O . GLY A 1 319 ? 33.669 26.434 14.059 1.00 64.12 319 GLY A O 1
ATOM 2456 N N . ASP A 1 320 ? 32.315 27.389 12.549 1.00 77.88 320 ASP A N 1
ATOM 2457 C CA . ASP A 1 320 ? 31.101 26.631 12.865 1.00 77.88 320 ASP A CA 1
ATOM 2458 C C . ASP A 1 320 ? 31.179 25.227 12.237 1.00 77.88 320 ASP A C 1
ATOM 2460 O O . ASP A 1 320 ? 31.393 25.090 11.036 1.00 77.88 320 ASP A O 1
ATOM 2464 N N . TRP A 1 321 ? 31.081 24.156 13.017 1.00 83.69 321 TRP A N 1
ATOM 2465 C CA . TRP A 1 321 ? 31.155 22.780 12.513 1.00 83.69 321 TRP A CA 1
ATOM 2466 C C . TRP A 1 321 ? 29.959 22.015 13.032 1.00 83.69 321 TRP A C 1
ATOM 2468 O O . TRP A 1 321 ? 29.833 21.800 14.236 1.00 83.69 321 TRP A O 1
ATOM 2478 N N . ILE A 1 322 ? 29.112 21.541 12.126 1.00 87.75 322 ILE A N 1
ATOM 2479 C CA . ILE A 1 322 ? 27.976 20.707 12.499 1.00 87.75 322 ILE A CA 1
ATOM 2480 C C . ILE A 1 322 ? 28.359 19.241 12.317 1.00 87.75 322 ILE A C 1
ATOM 2482 O O . ILE A 1 322 ? 28.732 18.805 11.225 1.00 87.75 322 ILE A O 1
ATOM 2486 N N . GLY A 1 323 ? 28.212 18.475 13.392 1.00 89.12 323 GLY A N 1
ATOM 2487 C CA . GLY A 1 323 ? 28.277 17.022 13.391 1.00 89.12 323 GLY A CA 1
ATOM 2488 C C . GLY A 1 323 ? 26.897 16.403 13.238 1.00 89.12 323 GLY A C 1
ATOM 2489 O O . GLY A 1 323 ? 25.952 16.791 13.926 1.00 89.12 323 GLY A O 1
ATOM 2490 N N . ILE A 1 324 ? 26.796 15.406 12.362 1.00 91.00 324 ILE A N 1
ATOM 2491 C CA . ILE A 1 324 ? 25.596 14.588 12.191 1.00 91.00 324 ILE A CA 1
ATOM 2492 C C . ILE A 1 324 ? 25.898 13.166 12.652 1.00 91.00 324 ILE A C 1
ATOM 2494 O O . ILE A 1 324 ? 26.833 12.517 12.175 1.00 91.00 324 ILE A O 1
ATOM 2498 N N . PHE A 1 325 ? 25.069 12.662 13.557 1.00 90.12 325 PHE A N 1
ATOM 2499 C CA . PHE A 1 325 ? 25.242 11.388 14.236 1.00 90.12 325 PHE A CA 1
ATOM 2500 C C . PHE A 1 325 ? 24.083 10.452 13.899 1.00 90.12 325 PHE A C 1
ATOM 2502 O O . PHE A 1 325 ? 22.910 10.831 13.952 1.00 90.12 325 PHE A O 1
ATOM 2509 N N . SER A 1 326 ? 24.429 9.206 13.567 1.00 89.69 326 SER A N 1
ATOM 2510 C CA . SER A 1 326 ? 23.482 8.135 13.229 1.00 89.69 326 SER A CA 1
ATOM 2511 C C . SER A 1 326 ? 22.389 8.546 12.225 1.00 89.69 326 SER A C 1
ATOM 2513 O O . SER A 1 326 ? 21.209 8.297 12.491 1.00 89.69 326 SER A O 1
ATOM 2515 N N . PRO A 1 327 ? 22.734 9.204 11.097 1.00 93.94 327 PRO A N 1
ATOM 2516 C CA . PRO A 1 327 ? 21.729 9.602 10.124 1.00 93.94 327 PRO A CA 1
ATOM 2517 C C . PRO A 1 327 ? 21.096 8.359 9.500 1.00 93.94 327 PRO A C 1
ATOM 2519 O O . PRO A 1 327 ? 21.796 7.468 9.017 1.00 93.94 327 PRO A O 1
ATOM 2522 N N . LYS A 1 328 ? 19.767 8.296 9.508 1.00 93.75 328 LYS A N 1
ATOM 2523 C CA . LYS A 1 328 ? 19.004 7.158 8.994 1.00 93.75 328 LYS A CA 1
ATOM 2524 C C . LYS A 1 328 ? 17.726 7.609 8.299 1.00 93.75 328 LYS A C 1
ATOM 2526 O O . LYS A 1 328 ? 17.155 8.655 8.613 1.00 93.75 328 LYS A O 1
ATOM 2531 N N . VAL A 1 329 ? 17.278 6.800 7.350 1.00 94.00 329 VAL A N 1
ATOM 2532 C CA . VAL A 1 329 ? 16.103 7.050 6.511 1.00 94.00 329 VAL A CA 1
ATOM 2533 C C . VAL A 1 329 ? 15.181 5.846 6.481 1.00 94.00 329 VAL A C 1
ATOM 2535 O O . VAL A 1 329 ? 15.598 4.734 6.798 1.00 94.00 329 VAL A O 1
ATOM 2538 N N . ARG A 1 330 ? 13.921 6.079 6.124 1.00 89.75 330 ARG A N 1
ATOM 2539 C CA . ARG A 1 330 ? 12.898 5.040 6.044 1.00 89.75 330 ARG A CA 1
ATOM 2540 C C . ARG A 1 330 ? 11.864 5.351 4.981 1.00 89.75 330 ARG A C 1
ATOM 2542 O O . ARG A 1 330 ? 11.353 6.490 4.978 1.00 89.75 330 ARG A O 1
#

Solvent-accessible surface area (backbone atoms only — not comparable to full-atom values): 18538 Å² total; per-residue (Å²): 138,84,86,84,80,79,79,83,80,82,77,83,82,82,82,82,83,81,82,83,88,86,82,81,97,81,54,70,66,62,47,56,52,49,50,49,56,54,47,54,50,52,51,49,52,48,50,54,51,44,53,54,52,50,54,52,50,53,54,52,49,44,54,52,46,52,56,49,36,57,57,36,53,75,70,68,42,62,69,63,34,50,55,48,50,52,50,44,51,39,56,76,70,67,49,76,82,66,80,84,77,61,91,84,58,49,70,68,56,54,50,54,51,49,54,51,52,54,51,49,53,51,50,53,48,54,40,21,50,52,49,35,52,51,52,51,52,49,38,54,51,28,55,53,45,26,55,53,26,49,77,69,70,37,54,69,60,18,50,51,34,47,51,55,35,54,50,57,74,67,30,64,68,42,48,50,18,47,50,50,46,60,71,69,39,70,73,75,73,60,76,42,65,53,77,86,53,54,66,49,76,80,42,62,83,39,67,42,42,30,37,62,82,66,83,50,67,52,62,77,78,59,75,73,54,61,64,52,56,75,68,45,96,79,79,63,72,42,57,33,35,38,25,42,46,26,31,39,36,38,55,47,98,54,69,30,34,33,40,39,28,38,37,31,46,66,36,52,48,40,37,32,47,33,37,23,52,66,90,42,81,62,42,74,43,77,41,50,30,92,51,75,60,77,42,76,49,65,39,74,54,76,76,31,38,37,40,32,46,34,27,40,59,74,64,88,66,94,54,36,32,40,28,33,30,78,42,28,35,53

Sequence (330 aa):
MKPLFHALNFTPRFLAVFFLFAGPLAAAEDEVEQLQVAFEKRHGDANAKRDEQLAKLETGYTAALNRHIDKVKASGNLEDVLTLRDEVEAVKAGTDPLPALPATATQEFKQLRKTYEEARAGIEKSHASSVSDLATKMSEVLKAKEVQLTKAGKIDEALEARKIREALESDEGVGAARGRLADLAPAKAEWISLVGAEWEIEFSESWYVGDALGLKGKGIYPEESKVLMLKVPDGGFPHFIGVPKAKVVFKLPSKVTRFEAKVSMISFGDASLILHAGKKKVAEVRVDGQNAKELVLKSEFEATNRLTLEFDPQGTSSGDWIGIFSPKVR

Foldseek 3Di:
DDDDDDDDPDDDDDDDDDDDDDDDPDQLLVVLVVLVVVLVVLLVVLVVVLVVQLVVLLVVLLVVLVVVLVVVVVVVDVVQNVQSVVQNVCSVVVPPPDDDRDPPHDPVVVVSNVVSVVSNLVSLLVSLVSLLVSLVVLLVVLVVSLVVCVVVVNNVSSVVSVVVNVCSVVDPSNVVSVVSNVVVPPPVPDWAWCQVFDKDWPWDPAQWWFFQVPPDIHHDDDPVLVVLQCPQPPRDGFGTKDQAPTKMKTQAPFWFFKKKKKKFKSWAAKKKKWKDAPNDTFWIDIYHRVDRDIDMIIGGHDTHRMMMIHIHGPDDDSITMMGIHRIITD

pLDDT: mean 82.53, std 18.67, range [26.62, 98.31]

Radius of gyration: 29.34 Å; Cα contacts (8 Å, |Δi|>4): 466; chains: 1; bounding box: 83×57×66 Å

Secondary structure (DSSP, 8-state):
------------------------SS-HHHHHHHHHHHHHHHHHHHHHHHHHHHHHHHHHHHHHHHHHHHHHHHTT-HHHHHHHHHHHHHHHTT-SSPPPPPTT--HHHHHHHHHHHHHHHHHHHHHHHHHHHHHHHHHHHHHHHHHHHHHTT-HHHHHHHHHHHHHHHH-HHHHHHHHHHHHTS-SS---EE-TT-EEEEEEE-SS-EEETTSSSEESPPPHHHHHHHTTSTTSPPPSEEE-SSEEEEEEEEEEEEEEEEEEEESSSSEEEEEEEETTEEEEEEEEETT----EEEEEEEEEEEEEEEEEEESSS-TT--EEEEEEEE-